Protein AF-A0A3G8XMN8-F1 (afdb_monomer)

InterPro domains:
  IPR002816 TraB/PrgY/GumN family [PF01963] (25-174)

Radius of gyration: 21.9 Å; Cα contacts (8 Å, |Δi|>4): 148; chains: 1; bounding box: 50×40×66 Å

pLDDT: mean 81.17, std 14.34, range [39.44, 96.44]

Foldseek 3Di:
DVVVVVVVVVVVVVVVPPDDDPDQWDWDADPPPRDIDIGGHPPQLDFPVVCVVPVVNLVVLLVDQADEDAEDDDPVVVQVVLVPADFACVCVVPDDPVVVVVLCVLCVVPPHDPSSDDPLLSVLVVLSSVCCVVAPVSVPCPGGGPRVVSVVSCVVSVHHYHHNDYPVVVSPPDDPPDDPDPRD

Secondary structure (DSSP, 8-state):
-HHHHHHHHHHHHHHTT------SEEEEE-TTT--EEEEE---TT-BHHHHHH-HHHHHHHHH-SEEEESS---HHHHHHHHHTSPP-SHHHHHS-HHHHHHHHHHTTT-SS-GGGS-HHHHHHHHHHHHHHHH-TTTTT--SPBHHHHHHHHHHHTT-EEEESS-HHHHHHH-----------

Organism: NCBI:txid1241979

Nearest PDB structures (foldseek):
  8gym-assembly1_e  TM=4.257E-01  e=4.633E-02  Tetrahymena thermophila SB210
  5zm5-assembly1_A-2  TM=3.0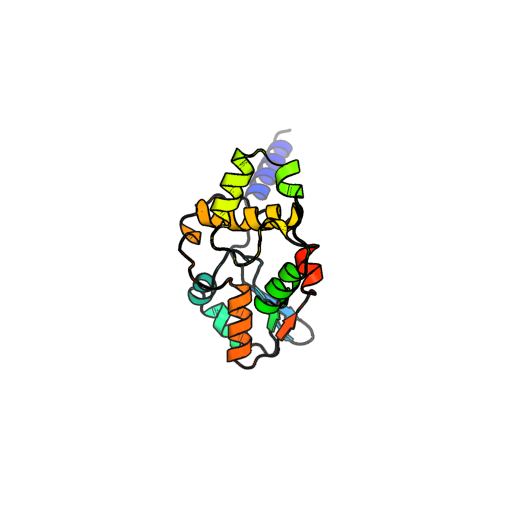75E-01  e=9.980E+00  Homo sapiens

Structure (mmCIF, N/CA/C/O backbone):
data_AF-A0A3G8XMN8-F1
#
_entry.id   AF-A0A3G8XMN8-F1
#
loop_
_atom_site.group_PDB
_atom_site.id
_atom_site.type_symbol
_atom_site.label_atom_id
_atom_site.label_alt_id
_atom_site.label_comp_id
_atom_site.label_asym_id
_atom_site.label_entity_id
_atom_site.label_seq_id
_atom_site.pdbx_PDB_ins_code
_atom_site.Cartn_x
_atom_site.Cartn_y
_atom_site.Cartn_z
_atom_site.occupancy
_atom_site.B_iso_or_equiv
_atom_site.auth_seq_id
_atom_site.auth_comp_id
_atom_site.auth_asym_id
_atom_site.auth_atom_id
_atom_site.pdbx_PDB_model_num
ATOM 1 N N . MET A 1 1 ? 31.529 25.731 40.789 1.00 58.00 1 MET A N 1
ATOM 2 C CA . MET A 1 1 ? 31.642 25.422 39.341 1.00 58.00 1 MET A CA 1
ATOM 3 C C . MET A 1 1 ? 31.256 23.971 39.014 1.00 58.00 1 MET A C 1
ATOM 5 O O . MET A 1 1 ? 30.934 23.691 37.866 1.00 58.00 1 MET A O 1
ATOM 9 N N . GLU A 1 2 ? 31.210 23.067 40.000 1.00 68.88 2 GLU A N 1
ATOM 10 C CA . GLU A 1 2 ? 30.912 21.638 39.791 1.00 68.88 2 GLU A CA 1
ATOM 11 C C . GLU A 1 2 ? 29.422 21.300 39.629 1.00 68.88 2 GLU A C 1
ATOM 13 O O . GLU A 1 2 ? 29.065 20.480 38.788 1.00 68.88 2 GLU A O 1
ATOM 18 N N . THR A 1 3 ? 28.529 21.994 40.337 1.00 76.00 3 THR A N 1
ATOM 19 C CA . THR A 1 3 ? 27.076 21.748 40.275 1.00 76.00 3 THR A CA 1
ATOM 20 C C . THR A 1 3 ? 26.475 22.000 38.893 1.00 76.00 3 THR A C 1
ATOM 22 O O . THR A 1 3 ? 25.609 21.249 38.457 1.00 76.00 3 THR A O 1
ATOM 25 N N . LYS A 1 4 ? 26.974 23.000 38.151 1.00 76.50 4 LYS A N 1
ATOM 26 C CA . LYS A 1 4 ? 26.534 23.266 36.770 1.00 76.50 4 LYS A CA 1
ATOM 27 C C . LYS A 1 4 ? 26.941 22.142 35.810 1.00 76.50 4 LYS A C 1
ATOM 29 O O . LYS A 1 4 ? 26.137 21.753 34.976 1.00 76.50 4 LYS A O 1
ATOM 34 N N . ARG A 1 5 ? 28.151 21.586 35.960 1.00 81.00 5 ARG A N 1
ATOM 35 C CA . ARG A 1 5 ? 28.638 20.468 35.130 1.00 81.00 5 ARG A CA 1
ATOM 36 C C . ARG A 1 5 ? 27.868 19.181 35.411 1.00 81.00 5 ARG A C 1
ATOM 38 O O . ARG A 1 5 ? 27.507 18.485 34.468 1.00 81.00 5 ARG A O 1
ATOM 45 N N . LEU A 1 6 ? 27.564 18.911 36.682 1.00 85.94 6 LEU A N 1
ATOM 46 C CA . LEU A 1 6 ? 26.732 17.777 37.079 1.00 85.94 6 LEU A CA 1
ATOM 47 C C . LEU A 1 6 ? 25.312 17.896 36.502 1.00 85.94 6 LEU A C 1
ATOM 49 O O . LEU A 1 6 ? 24.798 16.936 35.941 1.00 85.94 6 LEU A O 1
ATOM 53 N N . PHE A 1 7 ? 24.712 19.089 36.560 1.00 87.31 7 PHE A N 1
ATOM 54 C CA . PHE A 1 7 ? 23.382 19.330 35.997 1.00 87.31 7 PHE A CA 1
ATOM 55 C C . PHE A 1 7 ? 23.355 19.170 34.468 1.00 87.31 7 PHE A C 1
ATOM 57 O O . PHE A 1 7 ? 22.435 18.561 33.927 1.00 87.31 7 PHE A O 1
ATOM 64 N N . THR A 1 8 ? 24.387 19.651 33.764 1.00 85.69 8 THR A N 1
ATOM 65 C CA . THR A 1 8 ? 24.531 19.444 32.314 1.00 85.69 8 THR A CA 1
ATOM 66 C C . THR A 1 8 ? 24.674 17.962 31.957 1.00 85.69 8 THR A C 1
ATOM 68 O O . THR A 1 8 ? 24.016 17.505 31.027 1.00 85.69 8 THR A O 1
ATOM 71 N N . LEU A 1 9 ? 25.477 17.199 32.708 1.00 85.94 9 LEU A N 1
ATOM 72 C CA . LEU A 1 9 ? 25.653 15.754 32.506 1.00 85.94 9 LEU A CA 1
ATOM 73 C C . LEU A 1 9 ? 24.356 14.970 32.738 1.00 85.94 9 LEU A C 1
ATOM 75 O O . LEU A 1 9 ? 24.013 14.112 31.930 1.00 85.94 9 LEU A O 1
ATOM 79 N N . ILE A 1 10 ? 23.614 15.295 33.799 1.00 87.19 10 ILE A N 1
ATOM 80 C CA . ILE A 1 10 ? 22.321 14.666 34.101 1.00 87.19 10 ILE A CA 1
ATOM 81 C C . ILE A 1 10 ? 21.292 14.992 33.012 1.00 87.19 10 ILE A C 1
ATOM 83 O O . ILE A 1 10 ? 20.597 14.094 32.546 1.00 87.19 10 ILE A O 1
ATOM 87 N N . SER A 1 11 ? 21.231 16.248 32.562 1.00 82.06 11 SER A N 1
ATOM 88 C CA . SER A 1 11 ? 20.335 16.664 31.477 1.00 82.06 11 SER A CA 1
ATOM 89 C C . SER A 1 11 ? 20.624 15.898 30.181 1.00 82.06 11 SER A C 1
ATOM 91 O O . SER A 1 11 ? 19.712 15.322 29.592 1.00 82.06 11 SER A O 1
ATOM 93 N N . LEU A 1 12 ? 21.900 15.780 29.790 1.00 82.62 12 LEU A N 1
ATOM 94 C CA . LEU A 1 12 ? 22.324 14.966 28.644 1.00 82.62 12 LEU A CA 1
ATOM 95 C C . LEU A 1 12 ? 21.928 13.492 28.794 1.00 82.62 12 LEU A C 1
ATOM 97 O O . LEU A 1 12 ? 21.438 12.909 27.833 1.00 82.62 12 LEU A O 1
ATOM 101 N N . LEU A 1 13 ? 22.074 12.903 29.986 1.00 81.44 13 LEU A N 1
ATOM 102 C CA . LEU A 1 13 ? 21.680 11.512 30.234 1.00 81.44 13 LEU A CA 1
ATOM 103 C C . LEU A 1 13 ? 20.167 11.292 30.064 1.00 81.44 13 LEU A C 1
ATOM 105 O O . LEU A 1 13 ? 19.755 10.268 29.524 1.00 81.44 13 LEU A O 1
ATOM 109 N N . ILE A 1 14 ? 19.344 12.259 30.483 1.00 80.69 14 ILE A N 1
ATOM 110 C CA . ILE A 1 14 ? 17.879 12.196 30.365 1.00 80.69 14 ILE A CA 1
ATOM 111 C C . ILE A 1 14 ? 17.439 12.252 28.894 1.00 80.69 14 ILE A C 1
ATOM 113 O O . ILE A 1 14 ? 16.507 11.542 28.519 1.00 80.69 14 ILE A O 1
ATOM 117 N N . PHE A 1 15 ? 18.134 13.005 28.032 1.00 73.81 15 PHE A N 1
ATOM 118 C CA . PHE A 1 15 ? 17.834 13.019 26.593 1.00 73.81 15 PHE A CA 1
ATOM 119 C C . PHE A 1 15 ? 18.046 11.649 25.922 1.00 73.81 15 PHE A C 1
ATOM 121 O O . PHE A 1 15 ? 17.284 11.294 25.019 1.00 73.81 15 PHE A O 1
ATOM 128 N N . PHE A 1 16 ? 19.003 10.842 26.398 1.00 68.38 16 PHE A N 1
ATOM 129 C CA . PHE A 1 16 ? 19.234 9.478 25.898 1.00 68.38 16 PHE A CA 1
ATOM 130 C C . PHE A 1 16 ? 18.226 8.437 26.413 1.00 68.38 16 PHE A C 1
ATOM 132 O O . PHE A 1 16 ? 18.172 7.336 25.872 1.00 68.38 16 PHE A O 1
ATOM 139 N N . LEU A 1 17 ? 17.399 8.773 27.410 1.00 67.62 17 LEU A N 1
ATOM 140 C CA . LEU A 1 17 ? 16.332 7.902 27.925 1.00 67.62 17 LEU A CA 1
ATOM 141 C C . LEU A 1 17 ? 14.998 8.073 27.180 1.00 67.62 17 LEU A C 1
ATOM 143 O O . LEU A 1 17 ? 13.965 7.587 27.638 1.00 67.62 17 LEU A O 1
ATOM 147 N N . SER A 1 18 ? 14.996 8.749 26.028 1.00 63.16 18 SER A N 1
ATOM 148 C CA . SER A 1 18 ? 13.809 8.831 25.176 1.00 63.16 18 SER A CA 1
ATOM 149 C C . SER A 1 18 ? 13.494 7.449 24.595 1.00 63.16 18 SER A C 1
ATOM 151 O O . SER A 1 18 ? 14.088 7.018 23.609 1.00 63.16 18 SER A O 1
ATOM 153 N N . PHE A 1 19 ? 12.555 6.735 25.215 1.00 65.81 19 PHE A N 1
ATOM 154 C CA . PHE A 1 19 ? 12.027 5.487 24.677 1.00 65.81 19 PHE A CA 1
ATOM 155 C C . PHE A 1 19 ? 11.154 5.796 23.460 1.00 65.81 19 PHE A C 1
ATOM 157 O O . PHE A 1 19 ? 10.108 6.435 23.576 1.00 65.81 19 PHE A O 1
ATOM 164 N N . GLY A 1 20 ? 11.583 5.334 22.285 1.00 61.22 20 GLY A N 1
ATOM 165 C CA . GLY A 1 20 ? 10.735 5.323 21.098 1.00 61.22 20 GLY A CA 1
ATOM 166 C C . GLY A 1 20 ? 9.482 4.482 21.347 1.00 61.22 20 GLY A C 1
ATOM 167 O O . GLY A 1 20 ? 9.529 3.445 22.012 1.00 61.22 20 GLY A O 1
ATOM 168 N N . GLN A 1 21 ? 8.345 4.939 20.833 1.00 64.19 21 GLN A N 1
ATOM 169 C CA . GLN A 1 21 ? 7.085 4.220 20.966 1.00 64.19 21 GLN A CA 1
ATOM 170 C C . GLN A 1 21 ? 7.126 2.963 20.078 1.00 64.19 21 GLN A C 1
ATOM 172 O O . GLN A 1 21 ? 7.210 3.065 18.859 1.00 64.19 21 GLN A O 1
ATOM 177 N N . ASN A 1 22 ? 7.077 1.772 20.684 1.00 71.31 22 ASN A N 1
ATOM 178 C CA . ASN A 1 22 ? 7.160 0.482 19.980 1.00 71.31 22 ASN A CA 1
ATOM 179 C C . ASN A 1 22 ? 5.777 -0.028 19.534 1.00 71.31 22 ASN A C 1
ATOM 181 O O . ASN A 1 22 ? 5.414 -1.167 19.814 1.00 71.31 22 ASN A O 1
ATOM 185 N N . SER A 1 23 ? 4.965 0.821 18.904 1.00 80.38 23 SER A N 1
ATOM 186 C CA . SER A 1 23 ? 3.671 0.406 18.352 1.00 80.38 23 SER A CA 1
ATOM 187 C C . SER A 1 23 ? 3.462 1.023 16.983 1.00 80.38 23 SER A C 1
ATOM 189 O O . SER A 1 23 ? 3.794 2.186 16.777 1.00 80.38 23 SER A O 1
ATOM 191 N N . VAL A 1 24 ? 2.867 0.248 16.081 1.00 84.56 24 VAL A N 1
ATOM 192 C CA . VAL A 1 24 ? 2.345 0.740 14.802 1.00 84.56 24 VAL A CA 1
ATOM 193 C C . VAL A 1 24 ? 0.831 0.950 14.842 1.00 84.56 24 VAL A C 1
ATOM 195 O O . VAL A 1 24 ? 0.267 1.403 13.862 1.00 84.56 24 VAL A O 1
ATOM 198 N N . LEU A 1 25 ? 0.151 0.595 15.937 1.00 90.19 25 LEU A N 1
ATOM 199 C CA . LEU A 1 25 ? -1.294 0.765 16.091 1.00 90.19 25 LEU A CA 1
ATOM 200 C C . LEU A 1 25 ? -1.572 1.758 17.222 1.00 90.19 25 LEU A C 1
ATOM 202 O O . LEU A 1 25 ? -1.230 1.501 18.382 1.00 90.19 25 LEU A O 1
ATOM 206 N N . TRP A 1 26 ? -2.218 2.874 16.895 1.00 91.75 26 TRP A N 1
ATOM 207 C CA . TRP A 1 26 ? -2.595 3.914 17.850 1.00 91.75 26 TRP A CA 1
ATOM 208 C C . TRP A 1 26 ? -4.103 3.993 18.003 1.00 91.75 26 TRP A C 1
ATOM 210 O O . TRP A 1 26 ? -4.847 3.958 17.029 1.00 91.75 26 TRP A O 1
ATOM 220 N N . LYS A 1 27 ? -4.554 4.147 19.246 1.00 94.00 27 LYS A N 1
ATOM 221 C CA . LYS A 1 27 ? -5.947 4.428 19.582 1.00 94.00 27 LYS A CA 1
ATOM 222 C C . LYS A 1 27 ? -6.096 5.921 19.850 1.00 94.00 27 LYS A C 1
ATOM 224 O O . LYS A 1 27 ? -5.424 6.455 20.730 1.00 94.00 27 LYS A O 1
ATOM 229 N N . VAL A 1 28 ? -7.014 6.567 19.145 1.00 93.81 28 VAL A N 1
ATOM 230 C CA . VAL A 1 28 ? -7.355 7.979 19.325 1.00 93.81 28 VAL A CA 1
ATOM 231 C C . VAL A 1 28 ? -8.818 8.064 19.724 1.00 93.81 28 VAL A C 1
ATOM 233 O O . VAL A 1 28 ? -9.692 7.698 18.949 1.00 93.81 28 VAL A O 1
ATOM 236 N N . THR A 1 29 ? -9.098 8.539 20.936 1.00 95.06 29 THR A N 1
ATOM 237 C CA . THR A 1 29 ? -10.475 8.727 21.412 1.00 95.06 29 THR A CA 1
ATOM 238 C C . THR A 1 29 ? -10.780 10.211 21.562 1.00 95.06 29 THR A C 1
ATOM 240 O O . THR A 1 29 ? -10.060 10.942 22.246 1.00 95.06 29 THR A O 1
ATOM 243 N N . ASN A 1 30 ? -11.867 10.657 20.938 1.00 93.75 30 ASN A N 1
ATOM 244 C CA . ASN A 1 30 ? -12.377 12.007 21.106 1.00 93.75 30 ASN A CA 1
ATOM 245 C C . ASN A 1 30 ? -13.018 12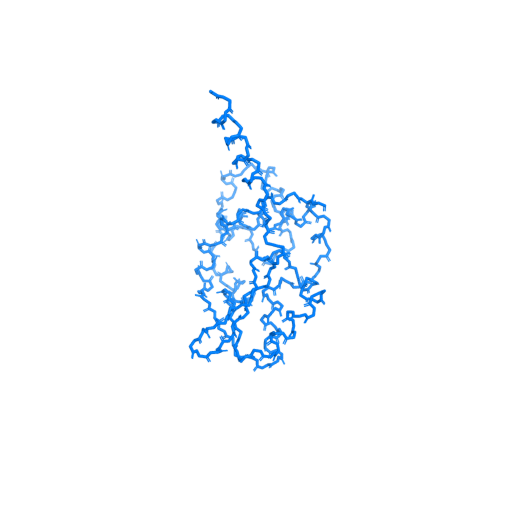.148 22.497 1.00 93.75 30 ASN A C 1
ATOM 247 O O . ASN A 1 30 ? -13.922 11.394 22.854 1.00 93.75 30 ASN A O 1
ATOM 251 N N . LYS A 1 31 ? -12.564 13.133 23.281 1.00 93.38 31 LYS A N 1
ATOM 252 C CA . LYS A 1 31 ? -13.025 13.351 24.664 1.00 93.38 31 LYS A CA 1
ATOM 253 C C . LYS A 1 31 ? -14.500 13.749 24.772 1.00 93.38 31 LYS A C 1
ATOM 255 O O . LYS A 1 31 ? -15.108 13.487 25.801 1.00 93.38 31 LYS A O 1
ATOM 260 N N . ASN A 1 32 ? -15.057 14.370 23.734 1.00 95.31 32 ASN A N 1
ATOM 261 C CA . ASN A 1 32 ? -16.404 14.941 23.757 1.00 95.31 32 ASN A CA 1
ATOM 262 C C . ASN A 1 32 ? -17.451 13.994 23.161 1.00 95.31 32 ASN A C 1
ATOM 264 O O . ASN A 1 32 ? -18.596 14.007 23.593 1.00 95.31 32 ASN A O 1
ATOM 268 N N . THR A 1 33 ? -17.073 13.182 22.170 1.00 93.56 33 THR A N 1
ATOM 269 C CA . THR A 1 33 ? -18.010 12.293 21.459 1.00 93.56 33 THR A CA 1
ATOM 270 C C . THR A 1 33 ? -17.846 10.818 21.816 1.00 93.56 33 THR A C 1
ATOM 272 O O . THR A 1 33 ? -18.640 10.001 21.365 1.00 93.56 33 THR A O 1
ATOM 275 N N . ALA A 1 34 ? -16.801 10.459 22.573 1.00 90.00 34 ALA A N 1
ATOM 276 C CA . ALA A 1 34 ? -16.376 9.0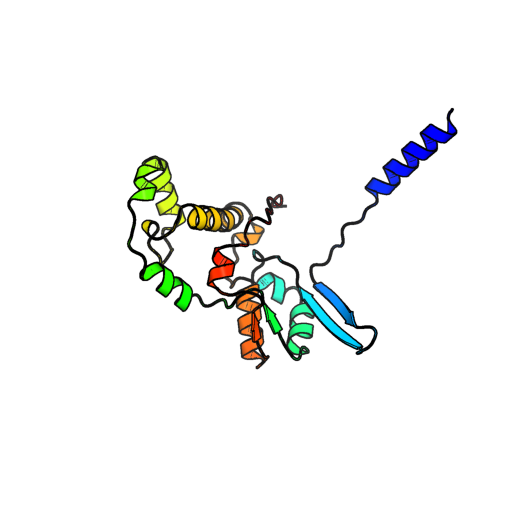81 22.843 1.00 90.00 34 ALA A CA 1
ATOM 277 C C . ALA A 1 34 ? -16.057 8.236 21.587 1.00 90.00 34 ALA A C 1
ATOM 279 O O . ALA A 1 34 ? -15.711 7.057 21.709 1.00 90.00 34 ALA A O 1
ATOM 280 N N . LEU A 1 35 ? -16.092 8.834 20.388 1.00 93.75 35 LEU A N 1
ATOM 281 C CA . LEU A 1 35 ? -15.689 8.176 19.149 1.00 93.75 35 LEU A CA 1
ATOM 282 C C . LEU A 1 35 ? -14.218 7.785 19.229 1.00 93.75 35 LEU A C 1
ATOM 284 O O . LEU A 1 35 ? -13.370 8.567 19.670 1.00 93.75 35 LEU A O 1
ATOM 288 N N . THR A 1 36 ? -13.929 6.561 18.806 1.00 95.38 36 THR A N 1
ATOM 289 C CA . THR A 1 36 ? -12.585 5.995 18.831 1.00 95.38 36 THR A CA 1
ATOM 290 C C . THR A 1 36 ? -12.155 5.637 17.421 1.00 95.38 36 THR A C 1
ATOM 292 O O . THR A 1 36 ? -12.806 4.842 16.754 1.00 95.38 36 THR A O 1
ATOM 295 N N . SER A 1 37 ? -11.019 6.180 17.006 1.00 95.00 37 SER A N 1
ATOM 296 C CA . SER A 1 37 ? -10.325 5.817 15.779 1.00 95.00 37 SER A CA 1
ATOM 297 C C . SER A 1 37 ? -9.095 4.983 16.113 1.00 95.00 37 SER A C 1
ATOM 299 O O . SER A 1 37 ? -8.434 5.201 17.132 1.00 95.00 37 SER A O 1
ATOM 301 N N . PHE A 1 38 ? -8.778 4.036 15.240 1.00 95.06 38 PHE A N 1
ATOM 302 C CA . PHE A 1 38 ? -7.523 3.300 15.281 1.00 95.06 38 PHE A CA 1
ATOM 303 C C . PHE A 1 38 ? -6.707 3.682 14.053 1.00 95.06 38 PHE A C 1
ATOM 305 O O . PHE A 1 38 ? -7.207 3.603 12.936 1.00 95.06 38 PHE A O 1
ATOM 312 N N . ILE A 1 39 ? -5.473 4.122 14.273 1.00 92.50 39 ILE A N 1
ATOM 313 C CA . ILE A 1 39 ? -4.539 4.499 13.217 1.00 92.50 39 ILE A CA 1
ATOM 314 C C . ILE A 1 39 ? -3.488 3.401 13.153 1.00 92.50 39 ILE A C 1
ATOM 316 O O . ILE A 1 39 ? -2.793 3.163 14.141 1.00 92.50 39 ILE A O 1
ATOM 320 N N . LEU A 1 40 ? -3.403 2.722 12.015 1.00 89.69 40 LEU A N 1
ATOM 321 C CA . LEU A 1 40 ? -2.308 1.814 11.704 1.00 89.69 40 LEU A CA 1
ATOM 322 C C . LEU A 1 40 ? -1.251 2.609 10.931 1.00 89.69 40 LEU A C 1
ATOM 324 O O . LEU A 1 40 ? -1.573 3.291 9.966 1.00 89.69 40 LEU A O 1
ATOM 328 N N . GLY A 1 41 ? -0.012 2.578 11.404 1.00 79.94 41 GLY A N 1
ATOM 329 C CA . GLY A 1 41 ? 1.089 3.354 10.854 1.00 79.94 41 GLY A CA 1
ATOM 330 C C . GLY A 1 41 ? 1.568 2.881 9.503 1.00 79.94 41 GLY A C 1
ATOM 331 O O . GLY A 1 41 ? 1.298 1.761 9.072 1.00 79.94 41 GLY A O 1
ATOM 332 N N . THR A 1 42 ? 2.339 3.758 8.872 1.00 68.19 42 THR A N 1
ATOM 333 C CA . THR A 1 42 ? 2.879 3.576 7.531 1.00 68.19 42 THR A CA 1
ATOM 334 C C . THR A 1 42 ? 4.032 2.580 7.551 1.00 68.19 42 THR A C 1
ATOM 336 O O . THR A 1 42 ? 5.211 2.917 7.642 1.00 68.19 42 THR A O 1
ATOM 339 N N . TYR A 1 43 ? 3.679 1.300 7.475 1.00 70.88 43 TYR A N 1
ATOM 340 C CA . TYR A 1 43 ? 4.620 0.227 7.182 1.00 70.88 43 TYR A CA 1
ATOM 341 C C . TYR A 1 43 ? 4.226 -0.451 5.866 1.00 70.88 43 TYR A C 1
ATOM 343 O O . TYR A 1 43 ? 3.886 -1.624 5.838 1.00 70.88 43 TYR A O 1
ATOM 351 N N . HIS A 1 44 ? 4.261 0.293 4.754 1.00 70.25 44 HIS A N 1
ATOM 352 C CA . HIS A 1 44 ? 3.798 -0.171 3.429 1.00 70.25 44 HIS A CA 1
ATOM 353 C C . HIS A 1 44 ? 4.527 -1.415 2.903 1.00 70.25 44 HIS A C 1
ATOM 355 O O . HIS A 1 44 ? 3.987 -2.169 2.096 1.00 70.25 44 HIS A O 1
ATOM 361 N N . LEU A 1 45 ? 5.768 -1.637 3.354 1.00 69.12 45 LEU A N 1
ATOM 362 C CA . LEU A 1 45 ? 6.539 -2.835 3.016 1.00 69.12 45 LEU A CA 1
ATOM 363 C C . LEU A 1 45 ? 6.144 -4.057 3.858 1.00 69.12 45 LEU A C 1
ATOM 365 O O . LEU A 1 45 ? 6.567 -5.168 3.534 1.00 69.12 45 LEU A O 1
ATOM 369 N N . ALA A 1 46 ? 5.339 -3.886 4.914 1.00 76.56 46 ALA A N 1
ATOM 370 C CA . ALA A 1 46 ? 4.679 -5.019 5.543 1.00 76.56 46 ALA A CA 1
ATOM 371 C C . ALA A 1 46 ? 3.672 -5.618 4.559 1.00 76.56 46 ALA A C 1
ATOM 373 O O . ALA A 1 46 ? 2.923 -4.918 3.878 1.00 76.56 46 ALA A O 1
ATOM 374 N N . GLY A 1 47 ? 3.657 -6.943 4.490 1.00 80.06 47 GLY A N 1
ATOM 375 C CA . GLY A 1 47 ? 2.638 -7.675 3.754 1.00 80.06 47 GLY A CA 1
ATOM 376 C C . GLY A 1 47 ? 1.494 -8.111 4.661 1.00 80.06 47 GLY A C 1
ATOM 377 O O . GLY A 1 47 ? 1.521 -7.933 5.878 1.00 80.06 47 GLY A O 1
ATOM 378 N N . GLN A 1 48 ? 0.533 -8.799 4.062 1.00 86.81 48 GLN A N 1
ATOM 379 C CA . GLN A 1 48 ? -0.529 -9.552 4.733 1.00 86.81 48 GLN A CA 1
ATOM 380 C C . GLN A 1 48 ? -0.077 -10.330 5.992 1.00 86.81 48 GLN A C 1
ATOM 382 O O . GLN A 1 48 ? -0.798 -10.339 6.988 1.00 86.81 48 GLN A O 1
ATOM 387 N N . GLU A 1 49 ? 1.113 -10.943 5.997 1.00 85.00 49 GLU A N 1
ATOM 388 C CA . GLU A 1 49 ? 1.635 -11.685 7.162 1.00 85.00 49 GLU A CA 1
ATOM 389 C C . GLU A 1 49 ? 1.790 -10.817 8.412 1.00 85.00 49 GLU A C 1
ATOM 391 O O . GLU A 1 49 ? 1.572 -11.278 9.535 1.00 85.00 49 GLU A O 1
ATOM 396 N N . PHE A 1 50 ? 2.111 -9.536 8.234 1.00 85.75 50 PHE A N 1
ATOM 397 C CA . PHE A 1 50 ? 2.171 -8.600 9.345 1.00 85.75 50 PHE A CA 1
ATOM 398 C C . PHE A 1 50 ? 0.788 -8.429 9.985 1.00 85.75 50 PHE A C 1
ATOM 400 O O . PHE A 1 50 ? 0.649 -8.544 11.198 1.00 85.75 50 PHE A O 1
ATOM 407 N N . VAL A 1 51 ? -0.253 -8.240 9.173 1.00 88.75 51 VAL A N 1
ATOM 408 C CA . VAL A 1 51 ? -1.634 -8.105 9.662 1.00 88.75 51 VAL A CA 1
ATOM 409 C C . VAL A 1 51 ? -2.106 -9.400 10.326 1.00 88.75 51 VAL A C 1
ATOM 411 O O . VAL A 1 51 ? -2.670 -9.366 11.417 1.00 88.75 51 VAL A O 1
ATOM 414 N N . ASN A 1 52 ? -1.825 -10.551 9.710 1.00 88.88 52 ASN A N 1
ATOM 415 C CA . ASN A 1 52 ? -2.232 -11.859 10.225 1.00 88.88 52 ASN A CA 1
ATOM 416 C C . ASN A 1 52 ? -1.545 -12.221 11.550 1.00 88.88 52 ASN A C 1
ATOM 418 O O . ASN A 1 52 ? -2.170 -12.824 12.420 1.00 88.88 52 ASN A O 1
ATOM 422 N N . SER A 1 53 ? -0.283 -11.824 11.730 1.00 89.44 53 SER A N 1
ATOM 423 C CA . SER A 1 53 ? 0.457 -12.039 12.982 1.00 89.44 53 SER A CA 1
ATOM 424 C C . SER A 1 53 ? 0.040 -11.096 14.119 1.00 89.44 53 SER A C 1
ATOM 426 O O . SER A 1 53 ? 0.421 -11.328 15.266 1.00 89.44 53 SER A O 1
ATOM 428 N N . HIS A 1 54 ? -0.793 -10.085 13.843 1.00 90.69 54 HIS A N 1
ATOM 429 C CA . HIS A 1 54 ? -1.321 -9.143 14.834 1.00 90.69 54 HIS A CA 1
ATOM 430 C C . HIS A 1 54 ? -2.863 -9.140 14.836 1.00 90.69 54 HIS A C 1
ATOM 432 O O . HIS A 1 54 ? -3.482 -8.196 14.336 1.00 90.69 54 HIS A O 1
ATOM 438 N N . PRO A 1 55 ? -3.520 -10.142 15.459 1.00 93.06 55 PRO A N 1
ATOM 439 C CA . PRO A 1 55 ? -4.980 -10.303 15.432 1.00 93.06 55 PRO A CA 1
ATOM 440 C C . PRO A 1 55 ? -5.778 -9.073 15.882 1.00 93.06 55 PRO A C 1
ATOM 442 O O . PRO A 1 55 ? -6.898 -8.863 15.421 1.00 93.06 55 PRO A O 1
ATOM 445 N N . ILE A 1 56 ? -5.191 -8.235 16.742 1.00 93.81 56 ILE A N 1
ATOM 446 C CA . ILE A 1 56 ? -5.792 -6.979 17.201 1.00 93.81 56 ILE A CA 1
ATOM 447 C C . ILE A 1 56 ? -6.116 -6.023 16.043 1.00 93.81 56 ILE A C 1
ATOM 449 O O . ILE A 1 56 ? -7.124 -5.326 16.101 1.00 93.81 56 ILE A O 1
ATOM 453 N N . ILE A 1 57 ? -5.316 -6.015 14.970 1.00 92.75 57 ILE A N 1
ATOM 454 C CA . ILE A 1 57 ? -5.573 -5.190 13.781 1.00 92.75 57 ILE A CA 1
ATOM 455 C C . ILE A 1 57 ? -6.877 -5.647 13.124 1.00 92.75 57 ILE A C 1
ATOM 457 O O . ILE A 1 57 ? -7.774 -4.837 12.888 1.00 92.75 57 ILE A O 1
ATOM 461 N N . LEU A 1 58 ? -7.015 -6.958 12.904 1.00 92.44 58 LEU A N 1
ATOM 462 C CA . LEU A 1 58 ? -8.210 -7.546 12.307 1.00 92.44 58 LEU A CA 1
ATOM 463 C C . LEU A 1 58 ? -9.446 -7.352 13.193 1.00 92.44 58 LEU A C 1
ATOM 465 O O . LEU A 1 58 ? -10.518 -7.030 12.687 1.00 92.44 58 LEU A O 1
ATOM 469 N N . GLU A 1 59 ? -9.304 -7.528 14.507 1.00 94.81 59 GLU A N 1
ATOM 470 C CA . GLU A 1 59 ? -10.380 -7.307 15.477 1.00 94.81 59 GLU A CA 1
ATOM 471 C C . GLU A 1 59 ? -10.907 -5.869 15.396 1.00 94.81 59 GLU A C 1
ATOM 473 O O . GLU A 1 59 ? -12.112 -5.659 15.245 1.00 94.81 59 GLU A O 1
ATOM 478 N N . LYS A 1 60 ? -10.012 -4.871 15.446 1.00 95.00 60 LYS A N 1
ATOM 479 C CA . LYS A 1 60 ? -10.414 -3.459 15.405 1.00 95.00 60 LYS A CA 1
ATOM 480 C C . LYS A 1 60 ? -10.968 -3.050 14.048 1.00 95.00 60 LYS A C 1
ATOM 482 O O . LYS A 1 60 ? -11.965 -2.338 14.018 1.00 95.00 60 LYS A O 1
ATOM 487 N N . MET A 1 61 ? -10.409 -3.550 12.947 1.00 93.88 61 MET A N 1
ATOM 488 C CA . MET A 1 61 ? -10.947 -3.305 11.606 1.00 93.88 61 MET A CA 1
ATOM 489 C C . MET A 1 61 ? -12.362 -3.885 11.447 1.00 93.88 61 MET A C 1
ATOM 491 O O . MET A 1 61 ? -13.255 -3.217 10.933 1.00 93.88 61 MET A O 1
ATOM 495 N N . LYS A 1 62 ? -12.610 -5.110 11.933 1.00 92.81 62 LYS A N 1
ATOM 496 C CA . LYS A 1 62 ? -13.946 -5.733 11.881 1.00 92.81 62 LYS A CA 1
ATOM 497 C C . LYS A 1 62 ? -14.964 -5.021 12.768 1.00 92.81 62 LYS A C 1
ATOM 499 O O . LYS A 1 62 ? -16.146 -5.006 12.430 1.00 92.81 62 LYS A O 1
ATOM 504 N N . ALA A 1 63 ? -14.525 -4.446 13.883 1.00 93.81 63 ALA A N 1
ATOM 505 C CA . ALA A 1 63 ? -15.381 -3.674 14.777 1.00 93.81 63 ALA A CA 1
ATOM 506 C C . ALA A 1 63 ? -15.632 -2.235 14.294 1.00 93.81 63 ALA A C 1
ATOM 508 O O . ALA A 1 63 ? -16.570 -1.609 14.772 1.00 93.81 63 ALA A O 1
ATOM 509 N N . ALA A 1 64 ? -14.816 -1.709 13.376 1.00 94.25 64 ALA A N 1
ATOM 510 C CA . ALA A 1 64 ? -14.952 -0.345 12.878 1.00 94.25 64 ALA A CA 1
ATOM 511 C C . ALA A 1 64 ? -16.191 -0.178 11.986 1.00 94.25 64 ALA A C 1
ATOM 513 O O . ALA A 1 64 ? -16.556 -1.088 11.237 1.00 94.25 64 ALA A O 1
ATOM 514 N N . ASP A 1 65 ? -16.805 1.001 12.038 1.00 93.62 65 ASP A N 1
ATOM 515 C CA . ASP A 1 65 ? -17.907 1.378 11.144 1.00 93.62 65 ASP A CA 1
ATOM 516 C C . ASP A 1 65 ? -17.394 1.719 9.734 1.00 93.62 65 ASP A C 1
ATOM 518 O O . ASP A 1 65 ? -18.015 1.367 8.735 1.00 93.62 65 ASP A O 1
ATOM 522 N N . LEU A 1 66 ? -16.213 2.339 9.669 1.00 94.50 66 LEU A N 1
ATOM 523 C CA . LEU A 1 66 ? -15.569 2.854 8.463 1.00 94.50 66 LEU A CA 1
ATOM 524 C C . LEU A 1 66 ? -14.084 2.474 8.459 1.00 94.50 66 LEU A C 1
ATOM 526 O O . LEU A 1 66 ? -13.417 2.542 9.496 1.00 94.50 66 LEU A O 1
ATOM 530 N N . VAL A 1 67 ? -13.557 2.129 7.285 1.00 95.31 67 VAL A N 1
ATOM 531 C CA . VAL A 1 67 ? -12.124 1.935 7.048 1.00 95.31 67 VAL A CA 1
ATOM 532 C C . VAL A 1 67 ? -11.629 3.016 6.089 1.00 95.31 67 VAL A C 1
ATOM 534 O O . VAL A 1 67 ? -12.220 3.256 5.039 1.00 95.31 67 VAL A O 1
ATOM 537 N N . ILE A 1 68 ? -10.534 3.680 6.459 1.00 93.50 68 ILE A N 1
ATOM 538 C CA . ILE A 1 68 ? -9.901 4.723 5.650 1.00 93.50 68 ILE A CA 1
ATOM 539 C C . ILE A 1 68 ? -8.481 4.270 5.323 1.00 93.50 68 ILE A C 1
ATOM 541 O O . ILE A 1 68 ? -7.718 3.949 6.235 1.00 93.50 68 ILE A O 1
ATOM 545 N N . THR A 1 69 ? -8.122 4.261 4.043 1.00 91.19 69 THR A N 1
ATOM 546 C CA . THR A 1 69 ? -6.748 4.015 3.582 1.00 91.19 69 THR A CA 1
ATOM 547 C C . THR A 1 69 ? -6.219 5.221 2.812 1.00 91.19 69 THR A C 1
ATOM 549 O O . THR A 1 69 ? -6.972 6.133 2.476 1.00 91.19 69 THR A O 1
ATOM 552 N N . GLU A 1 70 ? -4.917 5.259 2.531 1.00 85.00 70 GLU A N 1
ATOM 553 C CA . GLU A 1 70 ? -4.316 6.404 1.833 1.00 85.00 70 GLU A CA 1
ATOM 554 C C . GLU A 1 70 ? -4.901 6.584 0.434 1.00 85.00 70 GLU A C 1
ATOM 556 O O . GLU A 1 70 ? -5.411 7.647 0.113 1.00 85.00 70 GLU A O 1
ATOM 561 N N . THR A 1 71 ? -4.914 5.525 -0.372 1.00 86.12 71 THR A N 1
ATOM 562 C CA . THR A 1 71 ? -5.365 5.573 -1.767 1.00 86.12 71 THR A CA 1
ATOM 563 C C . THR A 1 71 ? -6.140 4.315 -2.140 1.00 86.12 71 THR A C 1
ATOM 565 O O . THR A 1 71 ? -6.007 3.287 -1.476 1.00 86.12 71 THR A O 1
ATOM 568 N N . GLU A 1 72 ? -6.926 4.366 -3.215 1.00 88.62 72 GLU A N 1
ATOM 569 C CA . GLU A 1 72 ? -7.533 3.171 -3.810 1.00 88.62 72 GLU A CA 1
ATOM 570 C C . GLU A 1 72 ? -6.438 2.322 -4.478 1.00 88.62 72 GLU A C 1
ATOM 572 O O . GLU A 1 72 ? -5.802 2.760 -5.443 1.00 88.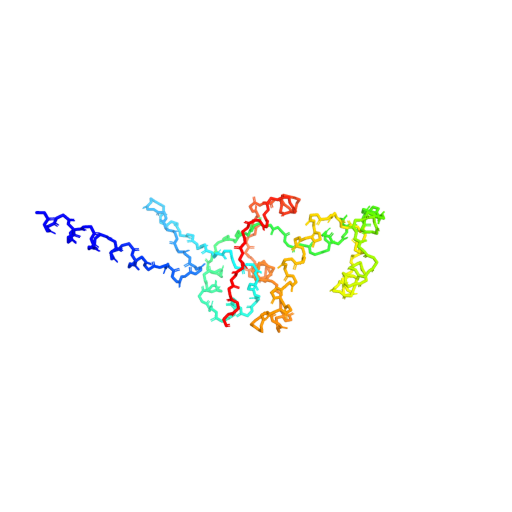62 72 GLU A O 1
ATOM 577 N N . ILE A 1 73 ? -6.236 1.082 -4.019 1.00 83.75 73 ILE A N 1
ATOM 578 C CA . ILE A 1 73 ? -5.272 0.172 -4.644 1.00 83.75 73 ILE A CA 1
ATOM 579 C C . ILE A 1 73 ? -5.991 -0.669 -5.689 1.00 83.75 73 ILE A C 1
ATOM 581 O O . ILE A 1 73 ? -6.499 -1.757 -5.434 1.00 83.75 73 ILE A O 1
ATOM 585 N N . ASN A 1 74 ? -5.991 -0.162 -6.921 1.00 83.12 74 ASN A N 1
ATOM 586 C CA . ASN A 1 74 ? -6.569 -0.855 -8.062 1.00 83.12 74 ASN A CA 1
ATOM 587 C C . ASN A 1 74 ? -5.513 -1.119 -9.140 1.00 83.12 74 ASN A C 1
ATOM 589 O O . ASN A 1 74 ? -5.290 -0.315 -10.050 1.00 83.12 74 ASN A O 1
ATOM 593 N N . ARG A 1 75 ? -4.873 -2.294 -9.059 1.00 79.06 75 ARG A N 1
ATOM 594 C CA . ARG A 1 75 ? -3.801 -2.712 -9.983 1.00 79.06 75 ARG A CA 1
ATOM 595 C C . ARG A 1 75 ? -4.219 -2.654 -11.455 1.00 79.06 75 ARG A C 1
ATOM 597 O O . ARG A 1 75 ? -3.393 -2.345 -12.311 1.00 79.06 75 ARG A O 1
ATOM 604 N N . SER A 1 76 ? -5.492 -2.926 -11.753 1.00 81.88 76 SER A N 1
ATOM 605 C CA . SER A 1 76 ? -6.012 -2.890 -13.124 1.00 81.88 76 SER A CA 1
ATOM 606 C C . SER A 1 76 ? -6.082 -1.462 -13.673 1.00 81.88 76 SER A C 1
ATOM 608 O O . SER A 1 76 ? -5.606 -1.219 -14.782 1.00 81.88 76 SER A O 1
ATOM 610 N N . LYS A 1 77 ? -6.562 -0.501 -12.869 1.00 82.06 77 LYS A N 1
ATOM 611 C CA . LYS A 1 77 ? -6.570 0.927 -13.223 1.00 82.06 77 LYS A CA 1
ATOM 612 C C . LYS A 1 77 ? -5.148 1.460 -13.408 1.00 82.06 77 LYS A C 1
ATOM 614 O O . LYS A 1 77 ? -4.894 2.144 -14.395 1.00 82.06 77 LYS A O 1
ATOM 619 N N . PHE A 1 78 ? -4.215 1.101 -12.520 1.00 80.31 78 PHE A N 1
ATOM 620 C CA . PHE A 1 78 ? -2.809 1.501 -12.662 1.00 80.31 78 PHE A CA 1
ATOM 621 C C . PHE A 1 78 ? -2.182 0.941 -13.941 1.00 80.31 78 PHE A C 1
ATOM 623 O O . PHE A 1 78 ? -1.585 1.688 -14.710 1.00 80.31 78 PHE A O 1
ATOM 630 N N . SER A 1 79 ? -2.359 -0.354 -14.217 1.00 83.38 79 SER A N 1
ATOM 631 C CA . SER A 1 79 ? -1.826 -0.963 -15.439 1.00 83.38 79 SER A CA 1
ATOM 632 C C . SER A 1 79 ? -2.418 -0.334 -16.700 1.00 83.38 79 SER A C 1
ATOM 634 O O . SER A 1 79 ? -1.67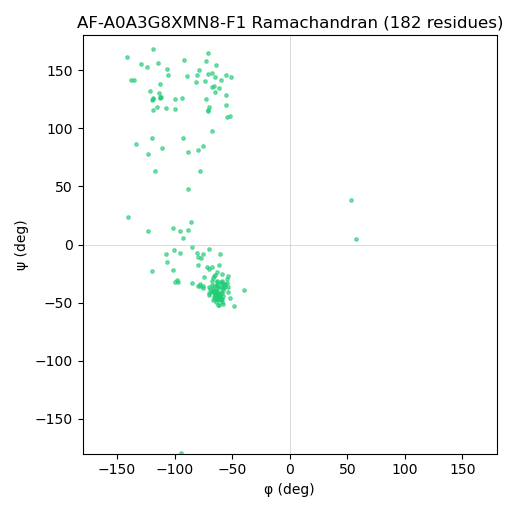0 -0.020 -17.624 1.00 83.38 79 SER A O 1
ATOM 636 N N . ALA A 1 80 ? -3.729 -0.080 -16.729 1.00 86.62 80 ALA A N 1
ATOM 637 C CA . ALA A 1 80 ? -4.374 0.609 -17.844 1.00 86.62 80 ALA A CA 1
ATOM 638 C C . ALA A 1 80 ? -3.804 2.022 -18.046 1.00 86.62 80 ALA A C 1
ATOM 640 O O . ALA A 1 80 ? -3.473 2.392 -19.170 1.00 86.62 80 ALA A O 1
ATOM 641 N N . TYR A 1 81 ? -3.623 2.778 -16.961 1.00 85.31 81 TYR A N 1
ATOM 642 C CA . TYR A 1 81 ? -3.051 4.121 -16.998 1.00 85.31 81 TYR A CA 1
ATOM 643 C C . TYR A 1 81 ? -1.636 4.145 -17.595 1.00 85.31 81 TYR A C 1
ATOM 645 O O . TYR A 1 81 ? -1.370 4.940 -18.495 1.00 85.31 81 TYR A O 1
ATOM 653 N N . TYR A 1 82 ? -0.748 3.243 -17.163 1.00 85.88 82 TYR A N 1
ATOM 654 C CA . TYR A 1 82 ? 0.594 3.139 -17.744 1.00 85.88 82 TYR A CA 1
ATOM 655 C C . TYR A 1 82 ? 0.561 2.661 -19.193 1.00 85.88 82 TYR A C 1
ATOM 657 O O . TYR A 1 82 ? 1.291 3.184 -20.028 1.00 85.88 82 TYR A O 1
ATOM 665 N N . ASN A 1 83 ? -0.307 1.705 -19.525 1.00 86.94 83 ASN A N 1
ATOM 666 C CA . ASN A 1 83 ? -0.363 1.140 -20.869 1.00 86.94 83 ASN A CA 1
ATOM 667 C C . ASN A 1 83 ? -0.804 2.143 -21.940 1.00 86.94 83 ASN A C 1
ATOM 669 O O . ASN A 1 83 ? -0.381 1.990 -23.087 1.00 86.94 83 ASN A O 1
ATOM 673 N N . LEU A 1 84 ? -1.580 3.164 -21.566 1.00 90.06 84 LEU A N 1
ATOM 674 C CA . LEU A 1 84 ? -1.969 4.271 -22.444 1.00 90.06 84 LEU A CA 1
ATOM 675 C C . LEU A 1 84 ? -0.820 5.239 -22.757 1.00 90.06 84 LEU A C 1
ATOM 677 O O . LEU A 1 84 ? -0.914 5.989 -23.728 1.00 90.06 84 LEU A O 1
ATOM 681 N N . ARG A 1 85 ? 0.251 5.254 -21.954 1.00 89.75 85 ARG A N 1
ATOM 682 C CA . ARG A 1 85 ? 1.400 6.127 -22.204 1.00 89.75 85 ARG A CA 1
ATOM 683 C C . ARG A 1 85 ? 2.227 5.598 -23.386 1.00 89.75 85 ARG A C 1
ATOM 685 O O . ARG A 1 85 ? 2.418 4.380 -23.494 1.00 89.75 85 ARG A O 1
ATOM 692 N N . PRO A 1 86 ? 2.737 6.487 -24.259 1.00 90.69 86 PRO A N 1
ATOM 693 C CA . PRO A 1 86 ? 3.711 6.091 -25.265 1.00 90.69 86 PRO A CA 1
ATOM 694 C C . PRO A 1 86 ? 5.006 5.645 -24.578 1.00 90.69 86 PRO A C 1
ATOM 696 O O . PRO A 1 86 ? 5.392 6.211 -23.555 1.00 90.69 86 PRO A O 1
ATOM 699 N N . SER A 1 87 ? 5.671 4.640 -25.143 1.00 90.50 87 SER A N 1
ATOM 700 C CA . SER A 1 87 ? 7.027 4.282 -24.718 1.00 90.50 87 SER A CA 1
ATOM 701 C C . SER A 1 87 ? 8.003 5.402 -25.105 1.00 90.50 87 SER A C 1
ATOM 703 O O . SER A 1 87 ? 7.813 6.080 -26.118 1.00 90.50 87 SER A O 1
ATOM 705 N N . SER A 1 88 ? 9.03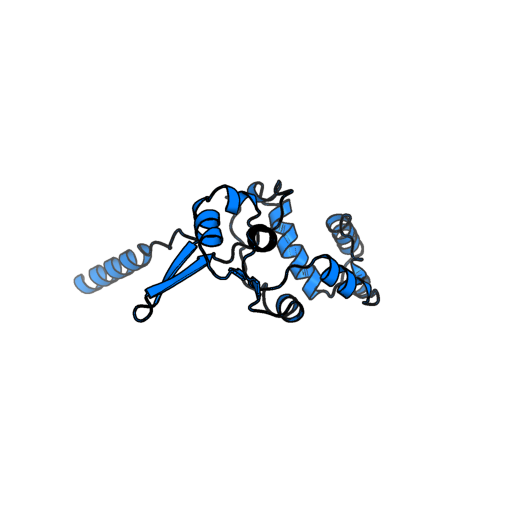4 5.599 -24.290 1.00 88.50 88 SER A N 1
ATOM 706 C CA . SER A 1 88 ? 10.098 6.584 -24.492 1.00 88.50 88 SER A CA 1
ATOM 707 C C . SER A 1 88 ? 11.442 5.890 -24.718 1.00 88.50 88 SER A C 1
ATOM 709 O O . SER A 1 88 ? 11.640 4.764 -24.295 1.00 88.50 88 SER A O 1
ATOM 711 N N . ASP A 1 89 ? 12.386 6.553 -25.374 1.00 89.62 89 ASP A N 1
ATOM 712 C CA . ASP A 1 89 ? 13.791 6.137 -25.472 1.00 89.62 89 ASP A CA 1
ATOM 713 C C . ASP A 1 89 ? 14.671 6.758 -24.368 1.00 89.62 89 ASP A C 1
ATOM 715 O O . ASP A 1 89 ? 15.894 6.574 -24.344 1.00 89.62 89 ASP A O 1
ATOM 719 N N . MET A 1 90 ? 14.057 7.482 -23.425 1.00 89.88 90 MET A N 1
ATOM 720 C CA . MET A 1 90 ? 14.744 8.241 -22.385 1.00 89.88 90 MET A CA 1
ATOM 721 C C . MET A 1 90 ? 15.731 7.389 -21.585 1.00 89.88 90 MET A C 1
ATOM 723 O O . MET A 1 90 ? 16.831 7.857 -21.295 1.00 89.88 90 MET A O 1
ATOM 727 N N . LEU A 1 91 ? 15.377 6.146 -21.241 1.00 89.69 91 LEU A N 1
ATOM 728 C CA . LEU A 1 91 ? 16.237 5.297 -20.413 1.00 89.69 91 LEU A CA 1
ATOM 729 C C . LEU A 1 91 ? 17.547 4.960 -21.118 1.00 89.69 91 LEU A C 1
ATOM 731 O O . LEU A 1 91 ? 18.605 5.034 -20.501 1.00 89.69 91 LEU A O 1
ATOM 735 N N . SER A 1 92 ? 17.488 4.688 -22.423 1.00 89.94 92 SER A N 1
ATOM 736 C CA . SER A 1 92 ? 18.679 4.458 -23.249 1.00 89.94 92 SER A CA 1
ATOM 737 C C . SER A 1 92 ? 19.552 5.704 -23.432 1.00 89.94 92 SER A C 1
ATOM 739 O O . SER A 1 92 ? 20.732 5.585 -23.745 1.00 89.94 92 SER A O 1
ATOM 741 N N . THR A 1 93 ? 18.987 6.894 -23.204 1.00 91.12 93 THR A N 1
ATOM 742 C CA . THR A 1 93 ? 19.718 8.165 -23.273 1.00 91.12 93 THR A CA 1
ATOM 743 C C . THR A 1 93 ? 20.431 8.494 -21.958 1.00 91.12 93 THR A C 1
ATOM 745 O O . THR A 1 93 ? 21.490 9.118 -21.976 1.00 91.12 93 THR A O 1
ATOM 748 N N . ILE A 1 94 ? 19.856 8.108 -20.812 1.00 91.06 94 ILE A N 1
ATOM 749 C CA . ILE A 1 94 ? 20.370 8.484 -19.481 1.00 91.06 94 ILE A CA 1
ATOM 750 C C . ILE A 1 94 ? 21.175 7.378 -18.787 1.00 91.06 94 ILE A C 1
ATOM 752 O O . ILE A 1 94 ? 21.949 7.687 -17.883 1.00 91.06 94 ILE A O 1
ATOM 756 N N . LEU A 1 95 ? 20.983 6.110 -19.162 1.00 91.94 95 LEU A N 1
ATOM 757 C CA . LEU A 1 95 ? 21.667 4.960 -18.567 1.00 91.94 95 LEU A CA 1
ATOM 758 C C . LEU A 1 95 ? 22.723 4.392 -19.516 1.00 91.94 95 LEU A C 1
ATOM 760 O O . LEU A 1 95 ? 22.577 4.446 -20.737 1.00 91.94 95 LEU A O 1
ATOM 764 N N . SER A 1 96 ? 23.769 3.793 -18.942 1.00 95.94 96 SER A N 1
ATOM 765 C CA . SER A 1 96 ? 24.695 2.962 -19.713 1.00 95.94 96 SER A CA 1
ATOM 766 C C . SER A 1 96 ? 23.970 1.723 -20.270 1.00 95.94 96 SER A C 1
ATOM 768 O O . SER A 1 96 ? 22.970 1.284 -19.686 1.00 95.94 96 SER A O 1
ATOM 770 N N . PRO A 1 97 ? 24.441 1.125 -21.383 1.00 95.31 97 PRO A N 1
ATOM 771 C CA . PRO A 1 97 ? 23.884 -0.130 -21.886 1.00 95.31 97 PRO A CA 1
ATOM 772 C C . PRO A 1 97 ? 23.859 -1.237 -20.824 1.00 95.31 97 PRO A C 1
ATOM 774 O O . PRO A 1 97 ? 22.898 -2.005 -20.757 1.00 95.31 97 PRO A O 1
ATOM 777 N N . GLU A 1 98 ? 24.885 -1.291 -19.974 1.00 96.44 98 GLU A N 1
ATOM 778 C CA . GLU A 1 98 ? 25.005 -2.247 -18.876 1.00 96.44 98 GLU A CA 1
ATOM 779 C C . GLU A 1 98 ? 23.938 -2.010 -17.795 1.00 96.44 98 GLU A C 1
ATOM 781 O O . GLU A 1 98 ? 23.245 -2.949 -17.399 1.00 96.44 98 GLU A O 1
ATOM 786 N N . ASP A 1 99 ? 23.747 -0.760 -17.360 1.00 93.38 99 ASP A N 1
ATOM 787 C CA . ASP A 1 99 ? 22.741 -0.410 -16.347 1.00 93.38 99 ASP A CA 1
ATOM 788 C C . ASP A 1 99 ? 21.316 -0.620 -16.865 1.00 93.38 99 ASP A C 1
ATOM 790 O O . ASP A 1 99 ? 20.450 -1.099 -16.130 1.00 93.38 99 ASP A O 1
ATOM 794 N N . LEU A 1 100 ? 21.057 -0.300 -18.138 1.00 92.69 100 LEU A N 1
ATOM 795 C CA . LEU A 1 100 ? 19.753 -0.532 -18.758 1.00 92.69 100 LEU A CA 1
ATOM 796 C C . LEU A 1 100 ? 19.439 -2.029 -18.853 1.00 92.69 100 LEU A C 1
ATOM 798 O O . LEU A 1 100 ? 18.298 -2.432 -18.618 1.00 92.69 100 LEU A O 1
ATOM 802 N N . ALA A 1 101 ? 20.433 -2.858 -19.182 1.00 93.88 101 ALA A N 1
ATOM 803 C CA . ALA A 1 101 ? 20.273 -4.308 -19.201 1.00 93.88 101 ALA A CA 1
ATOM 804 C C . ALA A 1 101 ? 19.962 -4.853 -17.799 1.00 93.88 101 ALA A C 1
ATOM 806 O O . ALA A 1 101 ? 19.010 -5.617 -17.638 1.00 93.88 101 ALA A O 1
ATOM 807 N N . TYR A 1 102 ? 20.696 -4.400 -16.780 1.00 91.56 102 TYR A N 1
ATOM 808 C CA . TYR A 1 102 ? 20.454 -4.796 -15.392 1.00 91.56 102 TYR A CA 1
ATOM 809 C C . TYR A 1 102 ? 19.076 -4.343 -14.887 1.00 91.56 102 TYR A C 1
ATOM 811 O O . TYR A 1 102 ? 18.361 -5.095 -14.224 1.00 91.56 102 TYR A O 1
ATOM 819 N N . LEU A 1 103 ? 18.648 -3.133 -15.252 1.00 90.69 103 LEU A N 1
ATOM 820 C CA . LEU A 1 103 ? 17.318 -2.640 -14.916 1.00 90.69 103 LEU A CA 1
ATOM 821 C C . LEU A 1 103 ? 16.221 -3.488 -15.580 1.00 90.69 103 LEU A C 1
ATOM 823 O O . LEU A 1 103 ? 15.239 -3.833 -14.929 1.00 90.69 103 LEU A O 1
ATOM 827 N N . LYS A 1 104 ? 16.395 -3.892 -16.843 1.00 91.00 104 LYS A N 1
ATOM 828 C CA . LYS A 1 104 ? 15.457 -4.798 -17.530 1.00 91.00 104 LYS A CA 1
ATOM 829 C C . LYS A 1 104 ? 15.379 -6.175 -16.869 1.00 91.00 104 LYS A C 1
ATOM 831 O O . LYS A 1 104 ? 14.292 -6.739 -16.812 1.00 91.00 104 LYS A O 1
ATOM 836 N N . GLU A 1 105 ? 16.484 -6.686 -16.330 1.00 90.69 105 GLU A N 1
ATOM 837 C CA . GLU A 1 105 ? 16.500 -7.937 -15.561 1.00 90.69 105 GLU A CA 1
ATOM 838 C C . GLU A 1 105 ? 15.681 -7.817 -14.266 1.00 90.69 105 GLU A C 1
ATOM 840 O O . GLU A 1 105 ? 14.824 -8.658 -14.001 1.00 90.69 105 GLU A O 1
ATOM 845 N N . ILE A 1 106 ? 15.872 -6.738 -13.495 1.00 86.88 106 ILE A N 1
ATOM 846 C CA . ILE A 1 106 ? 15.135 -6.506 -12.238 1.00 86.88 106 ILE A CA 1
ATOM 847 C C . ILE A 1 106 ? 13.617 -6.460 -12.464 1.00 86.88 106 ILE A C 1
ATOM 849 O O . ILE A 1 106 ? 12.855 -6.910 -11.607 1.00 86.88 106 ILE A O 1
ATOM 853 N N . PHE A 1 107 ? 13.186 -5.894 -13.593 1.00 88.12 107 PHE A N 1
ATOM 854 C CA . PHE A 1 107 ? 11.780 -5.669 -13.935 1.00 88.12 107 PHE A CA 1
ATOM 855 C C . PHE A 1 107 ? 11.215 -6.710 -14.916 1.00 88.12 107 PHE A C 1
ATOM 857 O O . PHE A 1 107 ? 10.130 -6.500 -15.455 1.00 88.12 107 PHE A O 1
ATOM 864 N N . ALA A 1 108 ? 11.901 -7.835 -15.144 1.00 86.56 108 ALA A N 1
ATOM 865 C CA . ALA A 1 108 ? 11.504 -8.825 -16.150 1.00 86.56 108 ALA A CA 1
ATOM 866 C C . ALA A 1 108 ? 10.093 -9.412 -15.929 1.00 86.56 108 ALA A C 1
ATOM 868 O O . ALA A 1 108 ? 9.394 -9.714 -16.894 1.00 86.56 108 ALA A O 1
ATOM 869 N N . ASP A 1 109 ? 9.656 -9.525 -14.670 1.00 82.75 109 ASP A N 1
ATOM 870 C CA . ASP A 1 109 ? 8.344 -10.076 -14.296 1.00 82.75 109 ASP A CA 1
ATOM 871 C C . ASP A 1 109 ? 7.200 -9.041 -14.337 1.00 82.75 109 ASP A C 1
ATOM 873 O O . ASP A 1 109 ? 6.037 -9.357 -14.053 1.00 82.75 109 ASP A O 1
ATOM 877 N N . GLU A 1 110 ? 7.498 -7.780 -14.651 1.00 81.56 110 GLU A N 1
ATOM 878 C CA . GLU A 1 110 ? 6.507 -6.707 -14.642 1.00 81.56 110 GLU A CA 1
ATOM 879 C C . GLU A 1 110 ? 5.674 -6.683 -15.928 1.00 81.56 110 GLU A C 1
ATOM 881 O O . GLU A 1 110 ? 6.158 -6.846 -17.043 1.00 81.56 110 GLU A O 1
ATOM 886 N N . LYS A 1 111 ? 4.369 -6.428 -15.774 1.00 82.81 111 LYS A N 1
ATOM 887 C CA . LYS A 1 111 ? 3.413 -6.390 -16.898 1.00 82.81 111 LYS A CA 1
ATOM 888 C C . LYS A 1 111 ? 3.435 -5.077 -17.683 1.00 82.81 111 LYS A C 1
ATOM 890 O O . LYS A 1 111 ? 2.706 -4.942 -18.663 1.00 82.81 111 LYS A O 1
ATOM 895 N N . ILE A 1 112 ? 4.178 -4.087 -17.200 1.00 84.62 112 ILE A N 1
ATOM 896 C CA . ILE A 1 112 ? 4.251 -2.744 -17.768 1.00 84.62 112 ILE A CA 1
ATOM 897 C C . ILE A 1 112 ? 5.655 -2.569 -18.330 1.00 84.62 112 ILE A C 1
ATOM 899 O O . ILE A 1 112 ? 6.631 -2.769 -17.609 1.00 84.62 112 ILE A O 1
ATOM 903 N N . ASP A 1 113 ? 5.726 -2.169 -19.597 1.00 88.44 113 ASP A N 1
ATOM 904 C CA . ASP A 1 113 ? 6.975 -1.840 -20.280 1.00 88.44 113 ASP A CA 1
ATOM 905 C C . ASP A 1 113 ? 7.753 -0.762 -19.506 1.00 88.44 113 ASP A C 1
ATOM 907 O O . ASP A 1 113 ? 7.206 0.285 -19.150 1.00 88.44 113 ASP A O 1
ATOM 911 N N . LEU A 1 114 ? 9.032 -1.041 -19.243 1.00 89.38 114 LEU A N 1
ATOM 912 C CA . LEU A 1 114 ? 9.931 -0.183 -18.478 1.00 89.38 114 LEU A CA 1
ATOM 913 C C . LEU A 1 114 ? 10.024 1.224 -19.088 1.00 89.38 114 LEU A C 1
ATOM 915 O O . LEU A 1 114 ? 10.054 2.219 -18.366 1.00 89.38 114 LEU A O 1
ATOM 919 N N . GLU A 1 115 ? 9.985 1.299 -20.417 1.00 90.50 115 GLU A N 1
ATOM 920 C CA . GLU A 1 115 ? 10.089 2.538 -21.192 1.00 90.50 115 GLU A CA 1
ATOM 921 C C . GLU A 1 115 ? 8.842 3.442 -21.064 1.00 90.50 115 GLU A C 1
ATOM 923 O O . GLU A 1 115 ? 8.811 4.548 -21.605 1.00 90.50 115 GLU A O 1
ATOM 928 N N . LYS A 1 116 ? 7.792 2.994 -20.357 1.00 91.62 116 LYS A N 1
ATOM 929 C CA . LYS A 1 116 ? 6.571 3.780 -20.081 1.00 91.62 116 LYS A CA 1
ATOM 930 C C . LYS A 1 116 ? 6.590 4.498 -18.731 1.00 91.62 116 LYS A C 1
ATOM 932 O O . LYS A 1 116 ? 5.677 5.280 -18.430 1.00 91.62 116 LYS A O 1
ATOM 937 N N . TYR A 1 117 ? 7.594 4.226 -17.905 1.00 88.50 117 TYR A N 1
ATOM 938 C CA . TYR A 1 117 ? 7.791 4.919 -16.640 1.00 88.50 117 TYR A CA 1
ATOM 939 C C . TYR A 1 117 ? 8.650 6.164 -16.825 1.00 88.50 117 TYR A C 1
ATOM 941 O O . TYR A 1 117 ? 9.610 6.188 -17.591 1.00 88.50 117 TYR A O 1
ATOM 949 N N . THR A 1 118 ? 8.344 7.199 -16.052 1.00 86.62 118 THR A N 1
ATOM 950 C CA . THR A 1 118 ? 9.266 8.321 -15.867 1.00 86.62 118 THR A CA 1
ATOM 951 C C . THR A 1 118 ? 10.446 7.900 -14.975 1.00 86.62 118 THR A C 1
ATOM 953 O O . THR A 1 118 ? 10.302 6.984 -14.159 1.00 86.62 118 THR A O 1
ATOM 956 N N . PRO A 1 119 ? 11.603 8.589 -15.031 1.00 84.56 119 PRO A N 1
ATOM 957 C CA . PRO A 1 119 ? 12.729 8.283 -14.145 1.00 84.56 119 PRO A CA 1
ATOM 958 C C . PRO A 1 119 ? 12.378 8.360 -12.657 1.00 84.56 119 PRO A C 1
ATOM 960 O O . PRO A 1 119 ? 12.882 7.568 -11.864 1.00 84.56 119 PRO A O 1
ATOM 963 N N . GLY A 1 120 ? 11.491 9.287 -12.277 1.00 83.06 120 GLY A N 1
ATOM 964 C CA . GLY A 1 120 ? 10.987 9.389 -10.909 1.00 83.06 120 GLY A CA 1
ATOM 965 C C . GLY A 1 120 ? 10.246 8.120 -10.495 1.00 83.06 120 GLY A C 1
ATOM 966 O O . GLY A 1 120 ? 10.596 7.506 -9.494 1.00 83.06 120 GLY A O 1
ATOM 967 N N . GLU A 1 121 ? 9.285 7.666 -11.299 1.00 84.75 121 GLU A N 1
ATOM 968 C CA . GLU A 1 121 ? 8.520 6.441 -11.024 1.00 84.75 121 GLU A CA 1
ATOM 969 C C . GLU A 1 121 ? 9.412 5.185 -10.978 1.00 84.75 121 GLU A C 1
ATOM 971 O O . GLU A 1 121 ? 9.196 4.308 -10.140 1.00 84.75 121 GLU A O 1
ATOM 976 N N . LEU A 1 122 ? 10.444 5.105 -11.827 1.00 86.88 122 LEU A N 1
ATOM 977 C CA . LEU A 1 122 ? 11.427 4.016 -11.781 1.00 86.88 122 LEU A CA 1
ATOM 978 C C . LEU A 1 122 ? 12.256 4.035 -10.503 1.00 86.88 122 LEU A C 1
ATOM 980 O O . LEU A 1 122 ? 12.429 2.989 -9.876 1.00 86.88 122 LEU A O 1
ATOM 984 N N . LEU A 1 123 ? 12.740 5.210 -10.091 1.00 85.56 123 LEU A N 1
ATOM 985 C CA . LEU A 1 123 ? 13.469 5.367 -8.836 1.00 85.56 123 LEU A CA 1
ATOM 986 C C . LEU A 1 123 ? 12.611 4.909 -7.650 1.00 85.56 123 LEU A C 1
ATOM 988 O O . LEU A 1 123 ? 13.090 4.163 -6.796 1.00 85.56 123 LEU A O 1
ATOM 992 N N . LEU A 1 124 ? 11.335 5.294 -7.631 1.00 79.75 124 LEU A N 1
ATOM 993 C CA . LEU A 1 124 ? 10.381 4.876 -6.605 1.00 79.75 124 LEU A CA 1
ATOM 994 C C . LEU A 1 124 ? 10.179 3.357 -6.589 1.00 79.75 124 LEU A C 1
ATOM 996 O O . LEU A 1 124 ? 10.235 2.724 -5.534 1.00 79.75 124 LEU A O 1
ATOM 1000 N N . LYS A 1 125 ? 10.008 2.736 -7.759 1.00 83.12 125 LYS A N 1
ATOM 1001 C CA . LYS A 1 125 ? 9.904 1.276 -7.857 1.00 83.12 125 LYS A CA 1
ATOM 1002 C C . LYS A 1 125 ? 11.174 0.587 -7.364 1.00 83.12 125 LYS A C 1
ATOM 1004 O O . LYS A 1 125 ? 11.083 -0.348 -6.569 1.00 83.12 125 LYS A O 1
ATOM 1009 N N . LEU A 1 126 ? 12.352 1.061 -7.763 1.00 84.88 126 LEU A N 1
ATOM 1010 C CA . LEU A 1 126 ? 13.635 0.520 -7.306 1.00 84.88 126 LEU A CA 1
ATOM 1011 C C . LEU A 1 126 ? 13.784 0.578 -5.780 1.00 84.88 126 LEU A C 1
ATOM 1013 O O . LEU A 1 126 ? 14.286 -0.376 -5.184 1.00 84.88 126 LEU A O 1
ATOM 1017 N N . GLN A 1 127 ? 13.294 1.638 -5.133 1.00 79.50 127 GLN A N 1
ATOM 1018 C CA . GLN A 1 127 ? 13.278 1.744 -3.669 1.00 79.50 127 GLN A CA 1
ATOM 1019 C C . GLN A 1 127 ? 12.406 0.673 -3.001 1.00 79.50 127 GLN A C 1
ATOM 1021 O O . GLN A 1 127 ? 12.747 0.216 -1.914 1.00 79.50 127 GLN A O 1
ATOM 1026 N N . VAL A 1 128 ? 11.326 0.229 -3.651 1.00 76.56 128 VAL A N 1
ATOM 1027 C CA . VAL A 1 128 ? 10.491 -0.891 -3.182 1.00 76.56 128 VAL A CA 1
ATOM 1028 C C . VAL A 1 128 ? 11.149 -2.246 -3.470 1.00 76.56 128 VAL A C 1
ATOM 1030 O O . VAL A 1 128 ? 11.045 -3.170 -2.663 1.00 76.56 128 VAL A O 1
ATOM 1033 N N . TYR A 1 129 ? 11.849 -2.386 -4.599 1.00 78.56 129 TYR A N 1
ATOM 1034 C CA . TYR A 1 129 ? 12.553 -3.621 -4.964 1.00 78.56 129 TYR A CA 1
ATOM 1035 C C . TYR A 1 129 ? 13.783 -3.884 -4.092 1.00 78.56 129 TYR A C 1
ATOM 1037 O O . TYR A 1 129 ? 13.998 -5.015 -3.659 1.00 78.56 129 TYR A O 1
ATOM 1045 N N . TYR A 1 130 ? 14.575 -2.856 -3.786 1.00 79.38 130 TYR A N 1
ATOM 1046 C CA . TYR A 1 130 ? 15.796 -2.981 -2.988 1.00 79.38 130 TYR A CA 1
ATOM 1047 C C . TYR A 1 130 ? 15.618 -3.790 -1.682 1.00 79.38 130 TYR A C 1
ATOM 1049 O O . TYR A 1 130 ? 16.353 -4.765 -1.489 1.00 79.38 130 TYR A O 1
ATOM 1057 N N . PRO A 1 131 ? 14.645 -3.482 -0.800 1.00 72.88 131 PRO A N 1
ATOM 1058 C CA . PRO A 1 131 ? 14.425 -4.252 0.420 1.00 72.88 131 PRO A CA 1
ATOM 1059 C C . PRO A 1 131 ? 13.932 -5.681 0.150 1.00 72.88 131 PRO A C 1
ATOM 1061 O O . PRO A 1 131 ? 14.282 -6.569 0.922 1.00 72.88 131 PRO A O 1
ATOM 1064 N N . LYS A 1 132 ? 13.209 -5.951 -0.948 1.00 71.88 132 LYS A N 1
ATOM 1065 C CA . LYS A 1 132 ? 12.832 -7.327 -1.337 1.00 71.88 132 LYS A CA 1
ATOM 1066 C C . LYS A 1 132 ? 14.056 -8.179 -1.680 1.00 71.88 132 LYS A C 1
ATOM 1068 O O . LYS A 1 132 ? 14.137 -9.334 -1.273 1.00 71.88 132 LYS A O 1
ATOM 1073 N N . TYR A 1 133 ? 15.030 -7.603 -2.387 1.00 72.25 133 TYR A N 1
ATOM 1074 C CA . TYR A 1 133 ? 16.267 -8.301 -2.752 1.00 72.25 133 TYR A CA 1
ATOM 1075 C C . TYR A 1 133 ? 17.245 -8.439 -1.579 1.00 72.25 133 TYR A C 1
ATOM 1077 O O . TYR A 1 133 ? 17.937 -9.455 -1.461 1.00 72.25 133 TYR A O 1
ATOM 1085 N N . ARG A 1 134 ? 17.334 -7.415 -0.719 1.00 72.06 134 ARG A N 1
ATOM 1086 C CA . ARG A 1 134 ? 18.366 -7.318 0.325 1.00 72.06 134 ARG A CA 1
ATOM 1087 C C . ARG A 1 134 ? 17.923 -7.774 1.712 1.00 72.06 134 ARG A C 1
ATOM 1089 O O . ARG A 1 134 ?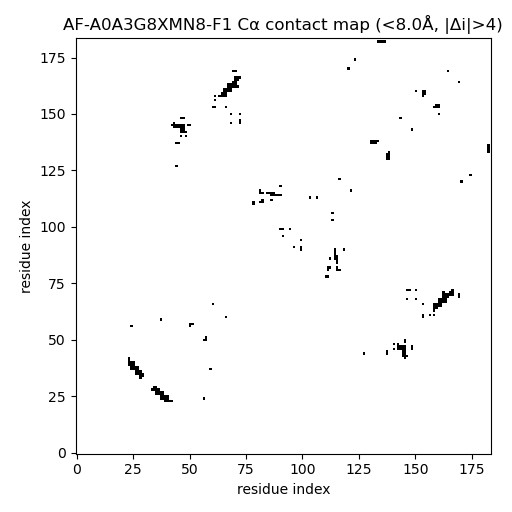 18.769 -8.274 2.449 1.00 72.06 134 ARG A O 1
ATOM 1096 N N . CYS A 1 135 ? 16.651 -7.632 2.082 1.00 70.56 135 CYS A N 1
ATOM 1097 C CA . CYS A 1 135 ? 16.165 -8.032 3.402 1.00 70.56 135 CYS A CA 1
ATOM 1098 C C . CYS A 1 135 ? 15.475 -9.404 3.340 1.00 70.56 135 CYS A C 1
ATOM 1100 O O . CYS A 1 135 ? 14.413 -9.559 2.739 1.00 70.56 135 CYS A O 1
ATOM 1102 N N . SER A 1 136 ? 16.033 -10.399 4.037 1.00 61.31 136 SER A N 1
ATOM 1103 C CA . SER A 1 136 ? 15.464 -11.755 4.157 1.00 61.31 136 SER A CA 1
ATOM 1104 C C . SER A 1 136 ? 14.034 -11.767 4.709 1.00 61.31 136 SER A C 1
ATOM 1106 O O . SER A 1 136 ? 13.224 -12.575 4.265 1.00 61.31 136 SER A O 1
ATOM 1108 N N . ALA A 1 137 ? 13.705 -10.837 5.613 1.00 59.66 137 ALA A N 1
ATOM 1109 C CA . ALA A 1 137 ? 12.368 -10.681 6.191 1.00 59.66 137 ALA A CA 1
ATOM 1110 C C . ALA A 1 137 ? 11.279 -10.313 5.162 1.00 59.66 137 ALA A C 1
ATOM 1112 O O . ALA A 1 137 ? 10.105 -10.582 5.394 1.00 59.66 137 ALA A O 1
ATOM 1113 N N . ILE A 1 138 ? 11.663 -9.713 4.030 1.00 62.00 138 ILE A N 1
ATOM 1114 C CA . ILE A 1 138 ? 10.753 -9.271 2.956 1.00 62.00 138 ILE A CA 1
ATOM 1115 C C . ILE A 1 138 ? 10.869 -10.199 1.729 1.00 62.00 138 ILE A C 1
ATOM 1117 O O . ILE A 1 138 ? 9.987 -10.238 0.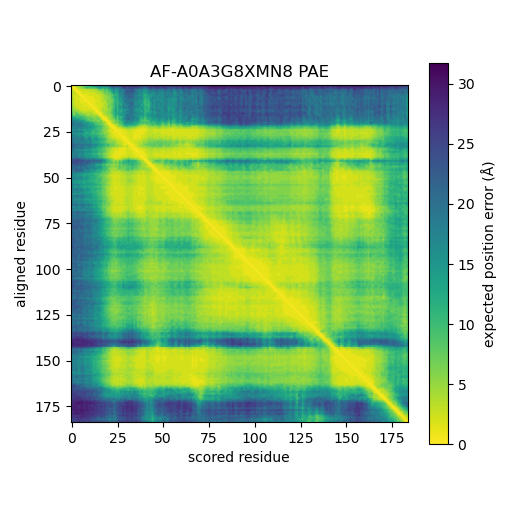877 1.00 62.00 138 ILE A O 1
ATOM 1121 N N . LYS A 1 139 ? 11.928 -11.017 1.662 1.00 56.16 139 LYS A N 1
ATOM 1122 C CA . LYS A 1 139 ? 12.283 -11.868 0.516 1.00 56.16 139 LYS A CA 1
ATOM 1123 C C . LYS A 1 139 ? 11.234 -12.933 0.154 1.00 56.16 139 LYS A C 1
ATOM 1125 O O . LYS A 1 139 ? 11.259 -13.435 -0.961 1.00 56.16 139 LYS A O 1
ATOM 1130 N N . ASN A 1 140 ? 10.312 -13.255 1.067 1.00 51.75 140 ASN A N 1
ATOM 1131 C CA . ASN A 1 140 ? 9.341 -14.347 0.915 1.00 51.75 140 ASN A CA 1
ATOM 1132 C C . ASN A 1 140 ? 7.870 -13.920 1.038 1.00 51.75 140 ASN A C 1
ATOM 1134 O O . ASN A 1 140 ? 6.996 -14.782 1.141 1.00 51.75 140 ASN A O 1
ATOM 1138 N N . THR A 1 141 ? 7.549 -12.624 1.024 1.00 53.16 141 THR A N 1
ATOM 1139 C CA . THR A 1 141 ? 6.144 -12.204 0.983 1.00 53.16 141 THR A CA 1
ATOM 1140 C C . THR A 1 141 ? 5.614 -12.314 -0.447 1.00 53.16 141 THR A C 1
ATOM 1142 O O . THR A 1 141 ? 5.488 -11.338 -1.176 1.00 53.16 141 THR A O 1
ATOM 1145 N N . VAL A 1 142 ? 5.233 -13.537 -0.830 1.00 53.62 142 VAL A N 1
ATOM 1146 C CA . VAL A 1 142 ? 4.334 -13.817 -1.973 1.00 53.62 142 VAL A CA 1
ATOM 1147 C C . VAL A 1 142 ? 2.954 -13.157 -1.765 1.00 53.62 142 VAL A C 1
ATOM 1149 O O . VAL A 1 142 ? 2.116 -13.119 -2.663 1.00 53.62 142 VAL A O 1
ATOM 1152 N N . ASN A 1 143 ? 2.718 -12.601 -0.578 1.00 68.75 143 ASN A N 1
ATOM 1153 C CA . ASN A 1 143 ? 1.433 -12.093 -0.145 1.00 68.75 143 ASN A CA 1
ATOM 1154 C C . ASN A 1 143 ? 1.254 -10.605 -0.468 1.00 68.75 143 ASN A C 1
ATOM 1156 O O . ASN A 1 143 ? 2.209 -9.854 -0.676 1.00 68.75 143 ASN A O 1
ATOM 1160 N N . LEU A 1 144 ? -0.010 -10.195 -0.509 1.00 76.56 144 LEU A N 1
ATOM 1161 C CA . LEU A 1 144 ? -0.438 -8.846 -0.860 1.00 76.56 144 LEU A CA 1
ATOM 1162 C C . LEU A 1 144 ? 0.232 -7.786 0.039 1.00 76.56 144 LEU A C 1
ATOM 1164 O O . LEU A 1 144 ? 0.444 -8.052 1.231 1.00 76.56 144 LEU A O 1
ATOM 1168 N N . PRO A 1 145 ? 0.540 -6.586 -0.496 1.00 80.25 145 PRO A N 1
ATOM 1169 C CA . PRO A 1 145 ? 0.892 -5.427 0.322 1.00 80.25 145 PRO A CA 1
ATOM 1170 C C . PRO A 1 145 ? -0.156 -5.202 1.414 1.00 80.25 145 PRO A C 1
ATOM 1172 O O . PRO A 1 145 ? -1.344 -5.429 1.175 1.00 80.25 145 PRO A O 1
ATOM 1175 N N . MET A 1 146 ? 0.267 -4.756 2.601 1.00 85.69 146 MET A N 1
ATOM 1176 C CA . MET A 1 146 ? -0.632 -4.560 3.744 1.00 85.69 146 MET A CA 1
ATOM 1177 C C . MET A 1 146 ? -1.849 -3.704 3.385 1.00 85.69 146 MET A C 1
ATOM 1179 O O . MET A 1 146 ? -2.966 -4.098 3.700 1.00 85.69 146 MET A O 1
ATOM 1183 N N . ASP A 1 147 ? -1.652 -2.589 2.686 1.00 86.38 147 ASP A N 1
ATOM 1184 C CA . ASP A 1 147 ? -2.739 -1.670 2.339 1.00 86.38 147 ASP A CA 1
ATOM 1185 C C . ASP A 1 147 ? -3.777 -2.328 1.416 1.00 86.38 147 ASP A C 1
ATOM 1187 O O . ASP A 1 147 ? -4.981 -2.203 1.638 1.00 86.38 147 ASP A O 1
ATOM 1191 N N . GLU A 1 148 ? -3.318 -3.103 0.425 1.00 87.12 148 GLU A N 1
ATOM 1192 C CA . GLU A 1 148 ? -4.193 -3.864 -0.476 1.00 87.12 148 GLU A CA 1
ATOM 1193 C C . GLU A 1 148 ? -4.947 -4.952 0.293 1.00 87.12 148 GLU A C 1
ATOM 1195 O O . GLU A 1 148 ? -6.141 -5.161 0.088 1.00 87.12 148 GLU A O 1
ATOM 1200 N N . TYR A 1 149 ? -4.266 -5.621 1.222 1.00 89.81 149 TYR A N 1
ATOM 1201 C CA . TYR A 1 149 ? -4.879 -6.640 2.061 1.00 89.81 149 TYR A CA 1
ATOM 1202 C C . TYR A 1 149 ? -5.935 -6.055 3.012 1.00 89.81 149 TYR A C 1
ATOM 1204 O O . TYR A 1 149 ? -7.004 -6.639 3.170 1.00 89.81 149 TYR A O 1
ATOM 1212 N N . ILE A 1 150 ? -5.683 -4.884 3.607 1.00 92.00 150 ILE A N 1
ATOM 1213 C CA . ILE A 1 150 ? -6.656 -4.180 4.453 1.00 92.00 150 ILE A CA 1
ATOM 1214 C C . ILE A 1 150 ? -7.892 -3.768 3.644 1.00 92.00 150 ILE A C 1
ATOM 1216 O O . ILE A 1 150 ? -9.006 -3.962 4.131 1.00 92.00 150 ILE A O 1
ATOM 1220 N N . GLN A 1 151 ? -7.726 -3.273 2.412 1.00 92.38 151 GLN A N 1
ATOM 1221 C CA . GLN A 1 151 ? -8.859 -2.962 1.526 1.00 92.38 151 GLN A CA 1
ATOM 1222 C C . GLN A 1 151 ? -9.678 -4.217 1.202 1.00 92.38 151 GLN A C 1
ATOM 1224 O O . GLN A 1 151 ? -10.892 -4.218 1.392 1.00 92.38 151 GLN A O 1
ATOM 1229 N N . GLN A 1 152 ? -9.023 -5.327 0.839 1.00 92.44 152 GLN A N 1
ATOM 1230 C CA . GLN A 1 152 ? -9.721 -6.596 0.598 1.00 92.44 152 GLN A CA 1
ATOM 1231 C C . GLN A 1 152 ? -10.476 -7.094 1.836 1.00 92.44 152 GLN A C 1
ATOM 1233 O O . GLN A 1 152 ? -11.600 -7.583 1.731 1.00 92.44 152 GLN A O 1
ATOM 1238 N N . LEU A 1 153 ? -9.884 -6.974 3.026 1.00 93.00 153 LEU A N 1
ATOM 1239 C CA . LEU A 1 153 ? -10.550 -7.351 4.270 1.00 93.00 153 LEU A CA 1
ATOM 1240 C C . LEU A 1 153 ? -11.752 -6.453 4.570 1.00 93.00 153 LEU A C 1
ATOM 1242 O O . LEU A 1 153 ? -12.783 -6.963 5.011 1.00 93.00 153 LEU A O 1
ATOM 1246 N N . ALA A 1 154 ? -11.644 -5.148 4.338 1.00 94.38 154 ALA A N 1
ATOM 1247 C CA . ALA A 1 154 ? -12.756 -4.220 4.492 1.00 94.38 154 ALA A CA 1
ATOM 1248 C C . ALA A 1 154 ? -13.919 -4.601 3.558 1.00 94.38 154 ALA A C 1
ATOM 1250 O O . ALA A 1 154 ? -15.036 -4.789 4.047 1.00 94.38 154 ALA A O 1
ATOM 1251 N N . ASP A 1 155 ? -13.642 -4.857 2.276 1.00 93.31 155 ASP A N 1
ATOM 1252 C CA . ASP A 1 155 ? -14.631 -5.313 1.289 1.00 93.31 155 ASP A CA 1
ATOM 1253 C C . ASP A 1 155 ? -15.304 -6.630 1.705 1.00 93.31 155 ASP A C 1
ATOM 1255 O O . ASP A 1 155 ? -16.533 -6.732 1.753 1.00 93.31 155 ASP A O 1
ATOM 1259 N N . LEU A 1 156 ? -14.509 -7.640 2.082 1.00 93.88 156 LEU A N 1
ATOM 1260 C CA . LEU A 1 156 ? -15.013 -8.946 2.530 1.00 93.88 156 LEU A CA 1
ATOM 1261 C C . LEU A 1 156 ? -15.913 -8.837 3.769 1.00 93.88 156 LEU A C 1
ATOM 1263 O O . LEU A 1 156 ? -16.844 -9.626 3.933 1.00 93.88 156 LEU A O 1
ATOM 1267 N N . ASN A 1 157 ? -15.648 -7.863 4.641 1.00 94.50 157 ASN A N 1
ATOM 1268 C CA . ASN A 1 157 ? -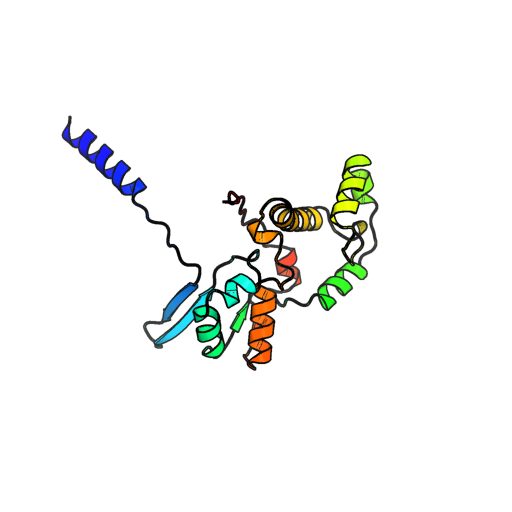16.442 -7.600 5.842 1.00 94.50 157 ASN A CA 1
ATOM 1269 C C . ASN A 1 157 ? -17.507 -6.511 5.622 1.00 94.50 157 ASN A C 1
ATOM 1271 O O . ASN A 1 157 ? -18.116 -6.067 6.598 1.00 94.50 157 ASN A O 1
ATOM 1275 N N . LYS A 1 158 ? -17.756 -6.114 4.363 1.00 95.12 158 LYS A N 1
ATOM 1276 C CA . LYS A 1 158 ? -18.753 -5.109 3.957 1.00 95.12 158 LYS A CA 1
ATOM 1277 C C . LYS A 1 158 ? -18.598 -3.787 4.713 1.00 95.12 158 LYS A C 1
ATOM 1279 O O . LYS A 1 158 ? -19.587 -3.182 5.125 1.00 95.12 158 LYS A O 1
ATOM 1284 N N . LYS A 1 159 ? -17.352 -3.386 4.954 1.00 95.25 159 LYS A N 1
ATOM 1285 C CA . LYS A 1 159 ? -17.025 -2.095 5.553 1.00 95.25 159 LYS A CA 1
ATOM 1286 C C . LYS A 1 159 ? -17.072 -1.019 4.491 1.00 95.25 159 LYS A C 1
ATOM 1288 O O . LYS A 1 159 ? -16.724 -1.251 3.338 1.00 95.25 159 LYS A O 1
ATOM 1293 N N . GLU A 1 160 ? -17.496 0.161 4.907 1.00 94.44 160 GLU A N 1
ATOM 1294 C CA . GLU A 1 160 ? -17.372 1.341 4.074 1.00 94.44 160 GLU A CA 1
ATOM 1295 C C . GLU A 1 160 ? -15.880 1.686 3.921 1.00 94.44 160 GLU A C 1
ATOM 1297 O O . GLU A 1 160 ? -15.122 1.605 4.894 1.00 94.44 160 GLU A O 1
ATOM 1302 N N . LEU A 1 161 ? -15.454 2.007 2.695 1.00 93.25 161 LEU A N 1
ATOM 1303 C CA . LEU A 1 161 ? -14.062 2.297 2.344 1.00 93.25 161 LEU A CA 1
ATOM 1304 C C . LEU A 1 161 ? -13.926 3.720 1.814 1.00 93.25 161 LEU A C 1
ATOM 1306 O O . LEU A 1 161 ? -14.597 4.102 0.856 1.00 93.25 161 LEU A O 1
ATOM 1310 N N . TYR A 1 162 ? -13.037 4.490 2.436 1.00 94.06 162 TYR A N 1
ATOM 1311 C CA . TYR A 1 162 ? -12.697 5.853 2.036 1.00 94.06 162 TYR A CA 1
ATOM 1312 C C . TYR A 1 162 ? -11.195 5.979 1.792 1.00 94.06 162 TYR A C 1
ATOM 1314 O O . TYR A 1 162 ? -10.383 5.277 2.397 1.00 94.06 162 TYR A O 1
ATOM 1322 N N . TYR A 1 163 ? -10.835 6.924 0.928 1.00 90.75 163 TYR A N 1
ATOM 1323 C CA . TYR A 1 163 ? -9.457 7.177 0.527 1.00 90.75 163 TYR A CA 1
ATOM 1324 C C . TYR A 1 163 ? -9.085 8.622 0.853 1.00 90.75 163 TYR A C 1
ATOM 1326 O O . TYR A 1 163 ? -9.859 9.537 0.560 1.00 90.75 163 TYR A O 1
ATOM 1334 N N . LEU A 1 164 ? -7.929 8.830 1.484 1.00 87.56 164 LEU A N 1
ATOM 1335 C CA . LEU A 1 164 ? -7.433 10.173 1.817 1.00 87.56 164 LEU A CA 1
ATOM 1336 C C . LEU A 1 164 ? -6.897 10.913 0.586 1.00 87.56 164 LEU A C 1
ATOM 1338 O O . LEU A 1 164 ? -6.930 12.141 0.533 1.00 87.56 164 LEU A O 1
ATOM 1342 N N . GLU A 1 165 ? -6.422 10.164 -0.402 1.00 81.88 165 GLU A N 1
ATOM 1343 C CA . GLU A 1 165 ? -5.726 10.661 -1.575 1.00 81.88 165 GLU A CA 1
ATOM 1344 C C . GLU A 1 165 ? -6.333 10.100 -2.860 1.00 81.88 165 GLU A C 1
ATOM 1346 O O . GLU A 1 165 ? -6.924 9.017 -2.900 1.00 81.88 165 GLU A O 1
ATOM 1351 N N . SER A 1 166 ? -6.151 10.838 -3.955 1.00 74.62 166 SER A N 1
ATOM 1352 C CA . SER A 1 166 ? -6.424 10.293 -5.284 1.00 74.62 166 SER A CA 1
ATOM 1353 C C . SER A 1 166 ? -5.271 9.394 -5.736 1.00 74.62 166 SER A C 1
ATOM 1355 O O . SER A 1 166 ? -4.108 9.660 -5.430 1.00 74.62 166 SER A O 1
ATOM 1357 N N . ALA A 1 167 ? -5.565 8.388 -6.561 1.00 66.88 167 ALA A N 1
ATOM 1358 C CA . ALA A 1 167 ? -4.545 7.512 -7.145 1.00 66.88 167 ALA A CA 1
ATOM 1359 C C . ALA A 1 167 ? -3.438 8.276 -7.904 1.00 66.88 167 ALA A C 1
ATOM 1361 O O . ALA A 1 167 ? -2.292 7.836 -7.939 1.00 66.88 167 ALA A O 1
ATOM 1362 N N . LEU A 1 168 ? -3.763 9.437 -8.485 1.00 62.97 168 LEU A N 1
ATOM 1363 C CA . LEU A 1 168 ? -2.798 10.299 -9.176 1.00 62.97 168 LEU A CA 1
ATOM 1364 C C . LEU A 1 168 ? -1.933 11.114 -8.207 1.00 62.97 168 LEU A C 1
ATOM 1366 O O . LEU A 1 168 ? -0.763 11.352 -8.490 1.00 62.97 168 LEU A O 1
ATOM 1370 N N . PHE A 1 169 ? -2.489 11.523 -7.066 1.00 62.19 169 PHE A N 1
ATOM 1371 C CA . PHE A 1 169 ? -1.743 12.214 -6.013 1.00 62.19 169 PHE A CA 1
ATOM 1372 C C . PHE A 1 169 ? -0.765 11.269 -5.303 1.00 62.19 169 PHE A C 1
ATOM 1374 O O . PHE A 1 169 ? 0.371 11.657 -5.037 1.00 62.19 169 PHE A O 1
ATOM 1381 N N . TYR A 1 170 ? -1.163 10.007 -5.118 1.00 58.44 170 TYR A N 1
ATOM 1382 C CA . TYR A 1 170 ? -0.310 8.947 -4.577 1.00 58.44 170 TYR A CA 1
ATOM 1383 C C . TYR A 1 170 ? 0.967 8.738 -5.412 1.00 58.44 170 TYR A C 1
ATOM 1385 O O . TYR A 1 170 ? 2.057 8.585 -4.869 1.00 58.44 170 TYR A O 1
ATOM 1393 N N . LEU A 1 171 ? 0.863 8.822 -6.745 1.00 57.44 171 LEU A N 1
ATOM 1394 C CA . LEU A 1 171 ? 2.026 8.774 -7.644 1.00 57.44 171 LEU A CA 1
ATOM 1395 C C . LEU A 1 171 ? 2.918 10.027 -7.556 1.00 57.44 171 LEU A C 1
ATOM 1397 O O . LEU A 1 171 ? 4.080 9.971 -7.954 1.00 57.44 171 LEU A O 1
ATOM 1401 N N . ALA A 1 172 ? 2.384 11.154 -7.074 1.00 50.44 172 ALA A N 1
ATOM 1402 C CA . ALA A 1 172 ? 3.037 12.457 -7.131 1.00 50.44 172 ALA A CA 1
ATOM 1403 C C . ALA A 1 172 ? 3.725 12.885 -5.823 1.00 50.44 172 ALA A C 1
ATOM 1405 O O . ALA A 1 172 ? 4.705 13.625 -5.899 1.00 50.44 172 ALA A O 1
ATOM 1406 N N . ILE A 1 173 ? 3.217 12.502 -4.640 1.00 49.69 173 ILE A N 1
ATOM 1407 C CA . ILE A 1 173 ? 3.583 13.205 -3.388 1.00 49.69 173 ILE A CA 1
ATOM 1408 C C . ILE A 1 173 ? 4.270 12.329 -2.327 1.00 49.69 173 ILE A C 1
ATOM 1410 O O . ILE A 1 173 ? 5.029 12.873 -1.524 1.00 49.69 173 ILE A O 1
ATOM 1414 N N . LEU A 1 174 ? 4.124 11.000 -2.306 1.00 47.09 174 LEU A N 1
ATOM 1415 C CA . LEU A 1 174 ? 4.611 10.219 -1.158 1.00 47.09 174 LEU A CA 1
ATOM 1416 C C . LEU A 1 174 ? 5.411 8.969 -1.516 1.00 47.09 174 LEU A C 1
ATOM 1418 O O . LEU A 1 174 ? 4.906 7.860 -1.487 1.00 47.09 174 LEU A O 1
ATOM 1422 N N . LEU A 1 175 ? 6.718 9.157 -1.706 1.00 45.56 175 LEU A N 1
ATOM 1423 C CA . LEU A 1 175 ? 7.743 8.213 -1.243 1.00 45.56 175 LEU A CA 1
ATOM 1424 C C . LEU A 1 175 ? 9.030 8.882 -0.663 1.00 45.56 175 LEU A C 1
ATOM 1426 O O . LEU A 1 175 ? 10.064 8.220 -0.610 1.00 45.56 175 LEU A O 1
ATOM 1430 N N . PRO A 1 176 ? 9.057 10.144 -0.157 1.00 39.44 176 PRO A N 1
ATOM 1431 C CA . PRO A 1 176 ? 10.226 10.650 0.567 1.00 39.44 176 PRO A CA 1
ATOM 1432 C C . PRO A 1 176 ? 10.216 10.296 2.068 1.00 39.44 176 PRO A C 1
ATOM 1434 O O . PRO A 1 176 ? 10.952 10.912 2.836 1.00 39.44 176 PRO A O 1
ATOM 1437 N N . PHE A 1 177 ? 9.443 9.301 2.521 1.00 39.75 177 PHE A N 1
ATOM 1438 C CA . PHE A 1 177 ? 9.695 8.686 3.829 1.00 39.75 177 PHE A CA 1
ATOM 1439 C C . PHE A 1 177 ? 10.694 7.546 3.665 1.00 39.75 177 PHE A C 1
ATOM 1441 O O . PHE A 1 177 ? 10.369 6.364 3.588 1.00 39.75 177 PHE A O 1
ATOM 1448 N N . PHE A 1 178 ? 11.955 7.964 3.582 1.00 44.06 178 PHE A N 1
ATOM 1449 C CA . PHE A 1 178 ? 13.129 7.112 3.613 1.00 44.06 178 PHE A CA 1
ATOM 1450 C C . PHE A 1 178 ? 13.085 6.181 4.827 1.00 44.06 178 PHE A C 1
ATOM 1452 O O . PHE A 1 178 ? 13.312 6.608 5.958 1.00 44.06 178 PHE A O 1
ATOM 1459 N N . TYR A 1 179 ? 12.892 4.886 4.585 1.00 41.94 179 TYR A N 1
ATOM 1460 C CA . TYR A 1 179 ? 13.329 3.858 5.519 1.00 41.94 179 TYR A CA 1
ATOM 1461 C C . TYR A 1 179 ? 14.487 3.084 4.894 1.00 41.94 179 TYR A C 1
ATOM 1463 O O . TYR A 1 179 ? 14.328 1.988 4.366 1.00 41.94 179 TYR A O 1
ATOM 1471 N N . ILE A 1 180 ? 15.700 3.636 5.012 1.00 41.09 180 ILE A N 1
ATOM 1472 C CA . ILE A 1 180 ? 16.913 2.806 5.049 1.00 41.09 180 ILE A CA 1
ATOM 1473 C C . ILE A 1 180 ? 16.984 2.225 6.467 1.00 41.09 180 ILE A C 1
ATOM 1475 O O . ILE A 1 180 ? 17.854 2.549 7.274 1.00 41.09 180 ILE A O 1
ATOM 1479 N N . GLY A 1 181 ? 15.990 1.412 6.819 1.00 45.41 181 GLY A N 1
ATOM 1480 C CA . GLY A 1 181 ? 16.084 0.570 7.995 1.00 45.41 181 GLY A CA 1
ATOM 1481 C C . GLY A 1 181 ? 17.201 -0.426 7.759 1.00 45.41 181 GLY A C 1
ATOM 1482 O O . GLY A 1 181 ? 17.250 -1.062 6.707 1.00 45.41 181 GLY A O 1
ATOM 1483 N N . LYS A 1 182 ? 18.109 -0.584 8.723 1.00 44.03 182 LYS A N 1
ATOM 1484 C CA . LYS A 1 182 ? 18.995 -1.749 8.717 1.00 44.03 182 LYS A CA 1
ATOM 1485 C C . LYS A 1 182 ? 18.098 -2.989 8.681 1.00 44.03 182 LYS A C 1
ATOM 1487 O O . LYS A 1 182 ? 17.299 -3.154 9.602 1.00 44.03 182 LYS A O 1
ATOM 1492 N N . CYS A 1 183 ? 18.222 -3.829 7.647 1.00 51.44 183 CYS A N 1
ATOM 1493 C CA . CYS A 1 183 ? 17.714 -5.197 7.721 1.00 51.44 183 CYS A CA 1
ATOM 1494 C C . CYS A 1 183 ? 18.377 -5.801 8.977 1.00 51.44 183 CYS A C 1
ATOM 1496 O O . CYS A 1 183 ? 19.605 -5.911 9.012 1.00 51.44 183 CYS A O 1
ATOM 1498 N N . LYS A 1 184 ? 17.608 -6.036 10.042 1.00 48.59 184 LYS A N 1
ATOM 1499 C CA . LYS A 1 184 ? 18.079 -6.772 11.219 1.00 48.59 184 LYS A CA 1
ATOM 1500 C C . LYS A 1 184 ? 17.878 -8.257 10.985 1.00 48.59 184 LYS A C 1
ATOM 1502 O O . LYS A 1 184 ? 16.829 -8.602 10.397 1.00 48.59 184 LYS A O 1
#

Solvent-accessible surface area (backbone atoms only — not comparable to full-atom values): 11343 Å² total; per-residue (Å²): 125,62,69,62,54,51,50,52,54,51,52,56,54,55,65,73,64,66,75,76,81,92,66,57,70,45,82,47,66,43,90,87,76,69,49,71,49,74,47,72,55,96,53,70,84,38,27,37,67,57,53,68,75,36,60,66,57,55,53,51,59,71,71,40,79,65,46,76,43,63,48,71,81,48,70,67,62,53,50,52,58,46,68,72,46,72,73,50,67,60,61,74,72,77,39,55,76,67,54,48,52,51,50,50,59,78,49,63,90,52,94,63,67,74,46,43,52,53,72,66,58,47,53,54,50,48,62,62,46,48,49,39,78,70,22,76,91,47,55,72,62,91,52,51,44,30,67,54,40,51,50,52,52,34,55,77,67,70,36,48,79,45,57,80,39,50,63,68,50,55,78,71,72,71,79,84,78,80,73,87,63,77,76,124

Sequence (184 aa):
METKRLFTLISLLIFFLSFGQNSVLWKVTNKNTALTSFILGTYHLAGQEFVNSHPIILEKMKAADLVITETEINRSKFSAYYNLRPSSDMLSTILSPEDLAYLKEIFADEKIDLEKYTPGELLLKLQVYYPKYRCSAIKNTVNLPMDEYIQQLADLNKKELYYLESALFYLAILLPFFYIGKCK

Mean predicted aligned error: 9.88 Å